Protein AF-A0A6S6RD15-F1 (afdb_monomer_lite)

pLDDT: mean 81.16, std 14.7, range [27.59, 94.62]

Secondary structure (DSSP, 8-state):
------HHHHHHHHHHH-SSHHHHHHHHHHHHHHHHHHHHHHHHHTT-S-HHHHHHHHHHHHHHHHHHHHHHHIIIII--PPPHHHHHHHHHHHHHHHHHHHHHS---SS----S-S------HHHHHHHHHHHHHHHHHHHHHHHHHHHSEETTEE----TT--GGGGSHHHHHHHHHHHHHHHHHHHT-PPPTT--THHHHHHHHHHS-S---TTS-HHHHHHHHHHHHHHHHHHHHHHHTTS---TTTTTHHHHHHHHHHHHHHHHT-

Sequence (271 aa):
MKLKYPIESFALLFVIASDTLRNSLVFGSLFLVLLLCGFVIRDFCEPINTPLIQKLILWISLPSLTYVLFNLVYFYILKEELTPQNILLLLITGGYMAMFYAAGLKDTFLETVPPEITETKDTLWDVLKENLVAYSIFIAAGAVREFLSKGGLLGYTFIDSFFITNTFESLIAGFLFAGIGLSLVHYIINKGCTSRHNSLWVVLPVVLLYQPFTIENINEVISFLLSTTVSVLFIISVQKRLIFSCTSQGIKKIPIELVSMGFIYMILKAF

Foldseek 3Di:
DQQQALLLLLLLCLLQQLLALVSLVVSLVVVLVLLVVLVVLLVVCVVPPDLVVSLVSQQPVQLVSQLVSVQVCCVPPVVDGDDPLNNVSSSLSSNSSSVSSSVVPDPPDDDDDDPPDDPPPHDPVNNSVLSVLLSVLSSVSSQVLCCLAQVDHPPDHDDDDPRHHVCSSDSLVSLQSSLVSQLVSCVVVVHFDDPPDALCSNVLSCCLSPQLDADPVDPRVVRSVCSSVVLSVQLVVVLVVQVPDPDDRSNPHNSVSSNVSSVVSVVSNVD

Organism: NCBI:txid433286

Radius of gyration: 19.42 Å; chains: 1; bounding box: 54×36×56 Å

Structure (mmCIF, N/CA/C/O backbone):
data_AF-A0A6S6RD15-F1
#
_entry.id   AF-A0A6S6RD15-F1
#
loop_
_atom_site.group_PDB
_atom_site.id
_atom_site.type_symbol
_atom_site.label_atom_id
_atom_site.label_alt_id
_atom_site.label_comp_id
_atom_site.label_asym_id
_atom_site.label_entity_id
_atom_site.label_seq_id
_atom_site.pdbx_PDB_ins_code
_atom_site.Cartn_x
_atom_site.Cartn_y
_atom_site.Cartn_z
_atom_site.occupancy
_atom_site.B_iso_or_equiv
_atom_site.auth_seq_id
_atom_site.auth_comp_id
_atom_site.auth_asym_id
_atom_site.auth_atom_id
_atom_site.pdbx_PDB_model_num
ATOM 1 N N . MET A 1 1 ? 16.819 -2.370 -17.079 1.00 39.34 1 MET A N 1
ATOM 2 C CA . MET A 1 1 ? 16.365 -3.154 -15.907 1.00 39.34 1 MET A CA 1
ATOM 3 C C . MET A 1 1 ? 14.884 -3.426 -16.088 1.00 39.34 1 MET A C 1
ATOM 5 O O . MET A 1 1 ? 14.190 -2.459 -16.361 1.00 39.34 1 MET A O 1
ATOM 9 N N . LYS A 1 2 ? 14.414 -4.677 -15.944 1.00 44.97 2 LYS A N 1
ATOM 10 C CA . LYS A 1 2 ? 12.971 -4.971 -15.963 1.00 44.97 2 LYS A CA 1
ATOM 11 C C . LYS A 1 2 ? 12.290 -4.190 -14.841 1.00 44.97 2 LYS A C 1
ATOM 13 O O . LYS A 1 2 ? 12.649 -4.386 -13.675 1.00 44.97 2 LYS A O 1
ATOM 18 N N . LEU A 1 3 ? 11.364 -3.302 -15.183 1.00 48.19 3 LEU A N 1
ATOM 19 C CA . LEU A 1 3 ? 10.552 -2.557 -14.222 1.00 48.19 3 LEU A CA 1
ATOM 20 C C . LEU A 1 3 ? 9.807 -3.547 -13.308 1.00 48.19 3 LEU A C 1
ATOM 22 O O . LEU A 1 3 ? 8.934 -4.287 -13.749 1.00 48.19 3 LEU A O 1
ATOM 26 N N . LYS A 1 4 ? 10.201 -3.591 -12.030 1.00 65.56 4 LYS A N 1
ATOM 27 C CA . LYS A 1 4 ? 9.477 -4.301 -10.960 1.00 65.56 4 LYS A CA 1
ATOM 28 C C . LYS A 1 4 ? 8.216 -3.504 -10.664 1.00 65.56 4 LYS A C 1
ATOM 30 O O . LYS A 1 4 ? 8.379 -2.316 -10.515 1.00 65.56 4 LYS A O 1
ATOM 35 N N . TYR A 1 5 ? 7.015 -4.066 -10.559 1.00 72.38 5 TYR A N 1
ATOM 36 C CA . TYR A 1 5 ? 5.809 -3.288 -10.189 1.00 72.38 5 TYR A CA 1
ATOM 37 C C . TYR A 1 5 ? 6.062 -2.248 -9.055 1.00 72.38 5 TYR A C 1
ATOM 39 O O . TYR A 1 5 ? 6.929 -2.491 -8.212 1.00 72.38 5 TYR A O 1
ATOM 47 N N . PRO A 1 6 ? 5.362 -1.094 -8.995 1.00 80.50 6 PRO A N 1
ATOM 48 C CA . PRO A 1 6 ? 5.644 -0.041 -8.013 1.00 80.50 6 PRO A CA 1
ATOM 49 C C . PRO A 1 6 ? 5.268 -0.477 -6.589 1.00 80.50 6 PRO A C 1
ATOM 51 O O . PRO A 1 6 ? 4.151 -0.249 -6.119 1.00 80.50 6 PRO A O 1
ATOM 54 N N . ILE A 1 7 ? 6.215 -1.122 -5.903 1.00 84.00 7 ILE A N 1
ATOM 55 C CA . ILE A 1 7 ? 6.017 -1.752 -4.591 1.00 84.00 7 ILE A CA 1
ATOM 56 C C . ILE A 1 7 ? 5.550 -0.726 -3.555 1.00 84.00 7 ILE A C 1
ATOM 58 O O . ILE A 1 7 ? 4.629 -1.020 -2.801 1.00 84.00 7 ILE A O 1
ATOM 62 N N . GLU A 1 8 ? 6.141 0.470 -3.515 1.00 85.94 8 GLU A N 1
ATOM 63 C CA . GLU A 1 8 ? 5.793 1.512 -2.542 1.00 85.94 8 GLU A CA 1
ATOM 64 C C . GLU A 1 8 ? 4.364 2.031 -2.727 1.00 85.94 8 GLU A C 1
ATOM 66 O O . GLU A 1 8 ? 3.628 2.173 -1.750 1.00 85.94 8 GLU A O 1
ATOM 71 N N . SER A 1 9 ? 3.947 2.265 -3.975 1.00 87.81 9 SER A N 1
ATOM 72 C CA . SER A 1 9 ? 2.578 2.688 -4.280 1.00 87.81 9 SER A CA 1
ATOM 73 C C . SER A 1 9 ? 1.568 1.605 -3.912 1.00 87.81 9 SER A C 1
ATOM 75 O O . SER A 1 9 ? 0.557 1.915 -3.288 1.00 87.81 9 SER A O 1
ATOM 77 N N . PHE A 1 10 ? 1.855 0.337 -4.235 1.00 87.31 10 PHE A N 1
ATOM 78 C CA . PHE A 1 10 ? 0.998 -0.778 -3.828 1.00 87.31 10 PHE A CA 1
ATOM 79 C C . PHE A 1 10 ? 0.948 -0.924 -2.315 1.00 87.31 10 PHE A C 1
ATOM 81 O O . PHE A 1 10 ? -0.132 -1.084 -1.769 1.00 87.31 10 PHE A O 1
ATOM 88 N N . ALA A 1 11 ? 2.080 -0.839 -1.624 1.00 89.44 11 ALA A N 1
ATOM 89 C CA . ALA A 1 11 ? 2.122 -0.930 -0.172 1.00 89.44 11 ALA A CA 1
ATOM 90 C C . ALA A 1 11 ? 1.218 0.114 0.489 1.00 89.44 11 ALA A C 1
ATOM 92 O O . ALA A 1 11 ? 0.430 -0.220 1.370 1.00 89.44 11 ALA A O 1
ATOM 93 N N . LEU A 1 12 ? 1.290 1.361 0.022 1.00 90.56 12 LEU A N 1
ATOM 94 C CA . LEU A 1 12 ? 0.475 2.448 0.548 1.00 90.56 12 LEU A CA 1
ATOM 95 C C . LEU A 1 12 ? -1.013 2.256 0.198 1.00 90.56 12 LEU A C 1
ATOM 97 O O . LEU A 1 12 ? -1.872 2.457 1.055 1.00 90.56 12 LEU A O 1
ATOM 101 N N . LEU A 1 13 ? -1.318 1.763 -1.008 1.00 90.94 13 LEU A N 1
ATOM 102 C CA . LEU A 1 13 ? -2.677 1.383 -1.411 1.00 90.94 13 LEU A CA 1
ATOM 103 C C . LEU A 1 13 ? -3.249 0.260 -0.529 1.00 90.94 13 LEU A C 1
ATOM 105 O O . LEU A 1 13 ? -4.387 0.353 -0.075 1.00 90.94 13 LEU A O 1
ATOM 109 N N . PHE A 1 14 ? -2.446 -0.770 -0.244 1.00 90.56 14 PHE A N 1
ATOM 110 C CA . PHE A 1 14 ? -2.803 -1.867 0.652 1.00 90.56 14 PHE A CA 1
ATOM 111 C C . PHE A 1 14 ? -3.157 -1.350 2.044 1.00 90.56 14 PHE A C 1
ATOM 113 O O . PHE A 1 14 ? -4.172 -1.759 2.596 1.00 90.56 14 PHE A O 1
ATOM 120 N N . VAL A 1 15 ? -2.360 -0.445 2.612 1.00 91.06 15 VAL A N 1
ATOM 121 C CA . VAL A 1 15 ? -2.607 0.068 3.966 1.00 91.06 15 VAL A CA 1
ATOM 122 C C . VAL A 1 15 ? -3.931 0.834 4.048 1.00 91.06 15 VAL A C 1
ATOM 124 O O . VAL A 1 15 ? -4.674 0.653 5.010 1.00 91.06 15 VAL A O 1
ATOM 127 N N . ILE A 1 16 ? -4.241 1.653 3.041 1.00 89.62 16 ILE A N 1
ATOM 128 C CA . ILE A 1 16 ? -5.344 2.625 3.112 1.00 89.62 16 ILE A CA 1
ATOM 129 C C . ILE A 1 16 ? -6.667 2.049 2.625 1.00 89.62 16 ILE A C 1
ATOM 131 O O . ILE A 1 16 ? -7.697 2.299 3.235 1.00 89.62 16 ILE A O 1
ATOM 135 N N . ALA A 1 17 ? -6.645 1.295 1.527 1.00 88.19 17 ALA A N 1
ATOM 136 C CA . ALA A 1 17 ? -7.852 0.950 0.779 1.00 88.19 17 ALA A CA 1
ATOM 137 C C . ALA A 1 17 ? -8.200 -0.548 0.815 1.00 88.19 17 ALA A C 1
ATOM 139 O O . ALA A 1 17 ? -9.072 -0.987 0.065 1.00 88.19 17 ALA A O 1
ATOM 140 N N . SER A 1 18 ? -7.535 -1.344 1.670 1.00 91.31 18 SER A N 1
ATOM 141 C CA . SER A 1 18 ? -7.918 -2.750 1.908 1.00 91.31 18 SER A CA 1
ATOM 142 C C . SER A 1 18 ? -8.907 -2.948 3.060 1.00 91.31 18 SER A C 1
ATOM 144 O O . SER A 1 18 ? -9.037 -4.051 3.574 1.00 91.31 18 SER A O 1
ATOM 146 N N . ASP A 1 19 ? -9.579 -1.894 3.512 1.00 88.94 19 ASP A N 1
ATOM 147 C CA . ASP A 1 19 ? -10.574 -1.950 4.587 1.00 88.94 19 ASP A CA 1
ATOM 148 C C . ASP A 1 19 ? -11.824 -2.752 4.192 1.00 88.94 19 ASP A C 1
ATOM 150 O O . ASP A 1 19 ? -12.284 -3.598 4.956 1.00 88.94 19 ASP A O 1
ATOM 154 N N . THR A 1 20 ? -12.336 -2.522 2.982 1.00 89.56 20 THR A N 1
ATOM 155 C CA . THR A 1 20 ? -13.507 -3.208 2.428 1.00 89.56 20 THR A CA 1
ATOM 156 C C . THR A 1 20 ? -13.219 -3.778 1.043 1.00 89.56 20 THR A C 1
ATOM 158 O O . THR A 1 20 ? -12.375 -3.270 0.295 1.00 89.56 20 THR A O 1
ATOM 161 N N . LEU A 1 21 ? -13.960 -4.819 0.654 1.00 91.12 21 LEU A N 1
ATOM 162 C CA . LEU A 1 21 ? -13.900 -5.407 -0.682 1.00 91.12 21 LEU A CA 1
ATOM 163 C C . LEU A 1 21 ? -14.295 -4.387 -1.751 1.00 91.12 21 LEU A C 1
ATOM 165 O O . LEU A 1 21 ? -13.648 -4.307 -2.796 1.00 91.12 21 LEU A O 1
ATOM 169 N N . ARG A 1 22 ? -15.330 -3.579 -1.480 1.00 90.19 22 ARG A N 1
ATOM 170 C CA . ARG A 1 22 ? -15.777 -2.508 -2.384 1.00 90.19 22 ARG A CA 1
ATOM 171 C C . ARG A 1 22 ? -14.640 -1.525 -2.662 1.00 90.19 22 ARG A C 1
ATOM 173 O O . ARG A 1 22 ? -14.342 -1.272 -3.831 1.00 90.19 22 ARG A O 1
ATOM 180 N N . ASN A 1 23 ? -13.977 -1.026 -1.617 1.00 88.50 23 ASN A N 1
ATOM 181 C CA . ASN A 1 23 ? -12.851 -0.106 -1.767 1.00 88.50 23 ASN A CA 1
ATOM 182 C C . ASN A 1 23 ? -11.685 -0.789 -2.482 1.00 88.50 23 ASN A C 1
ATOM 184 O O . ASN A 1 23 ? -11.174 -0.255 -3.460 1.00 88.50 23 ASN A O 1
ATOM 188 N N . SER A 1 24 ? -11.332 -2.017 -2.107 1.00 91.06 24 SER A N 1
ATOM 189 C CA . SER A 1 24 ? -10.226 -2.738 -2.751 1.00 91.06 24 SER A CA 1
ATOM 190 C C . SER A 1 24 ? -10.444 -2.940 -4.255 1.00 91.06 24 SER A C 1
ATOM 192 O O . SER A 1 24 ? -9.522 -2.789 -5.060 1.00 91.06 24 SER A O 1
ATOM 194 N N . LEU A 1 25 ? -11.679 -3.232 -4.668 1.00 91.81 25 LEU A N 1
ATOM 195 C CA . LEU A 1 25 ? -12.025 -3.409 -6.075 1.00 91.81 25 LEU A CA 1
ATOM 196 C C . LEU A 1 25 ? -11.896 -2.088 -6.845 1.00 91.81 25 LEU A C 1
ATOM 198 O O . LEU A 1 25 ? -11.225 -2.047 -7.884 1.00 91.81 25 LEU A O 1
ATOM 202 N N . VAL A 1 26 ? -12.484 -1.007 -6.323 1.00 90.56 26 VAL A N 1
ATOM 203 C CA . VAL A 1 26 ? -12.455 0.316 -6.965 1.00 90.56 26 VAL A CA 1
ATOM 204 C C . VAL A 1 26 ? -11.036 0.879 -7.002 1.00 90.56 26 VAL A C 1
ATOM 206 O O . VAL A 1 26 ? -10.544 1.235 -8.070 1.00 90.56 26 VAL A O 1
ATOM 209 N N . PHE A 1 27 ? -10.335 0.906 -5.869 1.00 90.19 27 PHE A N 1
ATOM 210 C CA . PHE A 1 27 ? -8.991 1.473 -5.796 1.00 90.19 27 PHE A CA 1
ATOM 211 C C . PHE A 1 27 ? -7.992 0.701 -6.635 1.00 90.19 27 PHE A C 1
ATOM 213 O O . PHE A 1 27 ? -7.192 1.310 -7.339 1.00 90.19 27 PHE A O 1
ATOM 220 N N . GLY A 1 28 ? -8.037 -0.629 -6.599 1.00 89.31 28 GLY A N 1
ATOM 221 C CA . GLY A 1 28 ? -7.081 -1.414 -7.361 1.00 89.31 28 GLY A CA 1
ATOM 222 C C . GLY A 1 28 ? -7.356 -1.384 -8.869 1.00 89.31 28 GLY A C 1
ATOM 223 O O . GLY A 1 28 ? -6.407 -1.327 -9.647 1.00 89.31 28 GLY A O 1
ATOM 224 N N . SER A 1 29 ? -8.623 -1.321 -9.302 1.00 91.00 29 SER A N 1
ATOM 225 C CA . SER A 1 29 ? -8.943 -1.150 -10.729 1.00 91.00 29 SER A CA 1
ATOM 226 C C . SER A 1 29 ? -8.505 0.223 -11.247 1.00 91.00 29 SER A C 1
ATOM 228 O O . SER A 1 29 ? -7.873 0.304 -12.301 1.00 91.00 29 SER A O 1
ATOM 230 N N . LEU A 1 30 ? -8.734 1.292 -10.478 1.00 91.62 30 LEU A N 1
ATOM 231 C CA . LEU A 1 30 ? -8.219 2.621 -10.810 1.00 91.62 30 LEU A CA 1
ATOM 232 C C . LEU A 1 30 ? -6.699 2.661 -10.824 1.00 91.62 30 LEU A C 1
ATOM 234 O O . LEU A 1 30 ? -6.115 3.274 -11.712 1.00 91.62 30 LEU A O 1
ATOM 238 N N . PHE A 1 31 ? -6.051 1.974 -9.887 1.00 91.06 31 PHE A N 1
ATOM 239 C CA . PHE A 1 31 ? -4.600 1.882 -9.852 1.00 91.06 31 PHE A CA 1
ATOM 240 C C . PHE A 1 31 ? -4.033 1.205 -11.113 1.00 91.06 31 PHE A C 1
ATOM 242 O O . PHE A 1 31 ? -3.033 1.664 -11.662 1.00 91.06 31 PHE A O 1
ATOM 249 N N . LEU A 1 32 ? -4.700 0.173 -11.645 1.00 90.75 32 LEU A N 1
ATOM 250 C CA . LEU A 1 32 ? -4.331 -0.435 -12.931 1.00 90.75 32 LEU A CA 1
ATOM 251 C C . LEU A 1 32 ? -4.519 0.523 -14.116 1.00 90.75 32 LEU A C 1
ATOM 253 O O . LEU A 1 32 ? -3.651 0.591 -14.987 1.00 90.75 32 LEU A O 1
ATOM 257 N N . VAL A 1 33 ? -5.610 1.294 -14.145 1.00 91.19 33 VAL A N 1
ATOM 258 C CA . VAL A 1 33 ? -5.815 2.331 -15.174 1.00 91.19 33 VAL A CA 1
ATOM 259 C C . VAL A 1 33 ? -4.727 3.402 -15.081 1.00 91.19 33 VAL A C 1
ATOM 261 O O . VAL A 1 33 ? -4.150 3.786 -16.095 1.00 91.19 33 VAL A O 1
ATOM 264 N N . LEU A 1 34 ? -4.374 3.823 -13.868 1.00 90.75 34 LEU A N 1
ATOM 265 C CA . LEU A 1 34 ? -3.279 4.755 -13.623 1.00 90.75 34 LEU A CA 1
ATOM 266 C C . LEU A 1 34 ? -1.940 4.216 -14.128 1.00 90.75 34 LEU A C 1
ATOM 268 O O . LEU A 1 34 ? -1.157 4.980 -14.686 1.00 90.75 34 LEU A O 1
ATOM 272 N N . LEU A 1 35 ? -1.676 2.913 -13.975 1.00 88.19 35 LEU A N 1
ATOM 273 C CA . LEU A 1 35 ? -0.452 2.268 -14.473 1.00 88.19 35 LEU A CA 1
ATOM 274 C C . LEU A 1 35 ? -0.379 2.334 -15.997 1.00 88.19 35 LEU A C 1
ATOM 276 O O . LEU A 1 35 ? 0.672 2.632 -16.566 1.00 88.19 35 LEU A O 1
ATOM 280 N N . LEU A 1 36 ? -1.508 2.119 -16.666 1.00 87.88 36 LEU A N 1
ATOM 281 C CA . LEU A 1 36 ? -1.600 2.286 -18.112 1.00 87.88 36 LEU A CA 1
ATOM 282 C C . LEU A 1 36 ? -1.355 3.743 -18.519 1.00 87.88 36 LEU A C 1
ATOM 284 O O . LEU A 1 36 ? -0.519 4.000 -19.383 1.00 87.88 36 LEU A O 1
ATOM 288 N N . CYS A 1 37 ? -2.013 4.700 -17.861 1.00 88.19 37 CYS A N 1
ATOM 289 C CA . CYS A 1 37 ? -1.805 6.125 -18.119 1.00 88.19 37 CYS A CA 1
ATOM 290 C C . CYS A 1 37 ? -0.344 6.540 -17.892 1.00 88.19 37 CYS A C 1
ATOM 292 O O . CYS A 1 37 ? 0.222 7.248 -18.719 1.00 88.19 37 CYS A O 1
ATOM 294 N N . GLY A 1 38 ? 0.291 6.071 -16.816 1.00 85.69 38 GLY A N 1
ATOM 295 C CA . GLY A 1 38 ? 1.691 6.365 -16.513 1.00 85.69 38 GLY A CA 1
ATOM 296 C C . GLY A 1 38 ? 2.661 5.826 -17.552 1.00 85.69 38 GLY A C 1
ATOM 297 O O . GLY A 1 38 ? 3.612 6.517 -17.915 1.00 85.69 38 GLY A O 1
ATOM 298 N N . PHE A 1 39 ? 2.388 4.636 -18.088 1.00 83.62 39 PHE A N 1
ATOM 299 C CA . PHE A 1 39 ? 3.156 4.086 -19.200 1.00 83.62 39 PHE A CA 1
ATOM 300 C C . PHE A 1 39 ? 3.005 4.944 -20.466 1.00 83.62 39 PHE A C 1
ATOM 302 O O . PHE A 1 39 ? 4.007 5.322 -21.065 1.00 83.62 39 PHE A O 1
ATOM 309 N N . VAL A 1 40 ? 1.776 5.340 -20.819 1.00 85.81 40 VAL A N 1
ATOM 310 C CA . VAL A 1 40 ? 1.511 6.202 -21.986 1.00 85.81 40 VAL A CA 1
ATOM 311 C C . VAL A 1 40 ? 2.188 7.569 -21.850 1.00 85.81 40 VAL A C 1
ATOM 313 O O . VAL A 1 40 ? 2.808 8.045 -22.798 1.00 85.81 40 VAL A O 1
ATOM 316 N N . ILE A 1 41 ? 2.115 8.195 -20.671 1.00 86.12 41 ILE A N 1
ATOM 317 C CA . ILE A 1 41 ? 2.770 9.485 -20.408 1.00 86.12 41 ILE A CA 1
ATOM 318 C C . ILE A 1 41 ? 4.288 9.344 -20.529 1.00 86.12 41 ILE A C 1
ATOM 320 O O . ILE A 1 41 ? 4.940 10.207 -21.117 1.00 86.12 41 ILE A O 1
ATOM 324 N N . ARG A 1 42 ? 4.862 8.260 -19.996 1.00 83.00 42 ARG A N 1
ATOM 325 C CA . ARG A 1 42 ? 6.297 7.994 -20.104 1.00 83.00 42 ARG A CA 1
ATOM 326 C C . ARG A 1 42 ? 6.732 7.847 -21.560 1.00 83.00 42 ARG A C 1
ATOM 328 O O . ARG A 1 42 ? 7.701 8.496 -21.942 1.00 83.00 42 ARG A O 1
ATOM 335 N N . ASP A 1 43 ? 6.024 7.047 -22.350 1.00 82.38 43 ASP A N 1
ATOM 336 C CA . ASP A 1 43 ? 6.335 6.837 -23.769 1.00 82.38 43 ASP A CA 1
ATOM 337 C C . ASP A 1 43 ? 6.202 8.141 -24.570 1.00 82.38 43 ASP A C 1
ATOM 339 O O . ASP A 1 43 ? 7.025 8.436 -25.433 1.00 82.38 43 ASP A O 1
ATOM 343 N N . PHE A 1 44 ? 5.222 8.982 -24.227 1.00 83.62 44 PHE A N 1
ATOM 344 C CA . PHE A 1 44 ? 5.080 10.316 -24.812 1.00 83.62 44 PHE A CA 1
ATOM 345 C C . PHE A 1 44 ? 6.232 11.265 -24.434 1.00 83.62 44 PHE A C 1
ATOM 347 O O . PHE A 1 44 ? 6.574 12.166 -25.199 1.00 83.62 44 PHE A O 1
ATOM 354 N N . CYS A 1 45 ? 6.852 11.065 -23.267 1.00 80.88 45 CYS A N 1
ATOM 355 C CA . CYS A 1 45 ? 7.994 11.853 -22.800 1.00 80.88 45 CYS A CA 1
ATOM 356 C C . CYS A 1 45 ? 9.348 11.321 -23.294 1.00 80.88 45 CYS A C 1
ATOM 358 O O . CYS A 1 45 ? 10.314 12.083 -23.297 1.00 80.88 45 CYS A O 1
ATOM 360 N N . GLU A 1 46 ? 9.437 10.059 -23.731 1.00 74.88 46 GLU A N 1
ATOM 361 C CA . GLU A 1 46 ? 10.651 9.433 -24.284 1.00 74.88 46 GLU A CA 1
ATOM 362 C C . GLU A 1 46 ? 11.370 10.285 -25.359 1.00 74.88 46 GLU A C 1
ATOM 364 O O . GLU A 1 46 ? 12.593 10.403 -25.266 1.00 74.88 46 GLU A O 1
ATOM 369 N N . PRO A 1 47 ? 10.689 10.962 -26.313 1.00 78.81 47 PRO A N 1
ATOM 370 C CA . PRO A 1 47 ? 11.363 11.812 -27.304 1.00 78.81 47 PRO A CA 1
ATOM 371 C C . PRO A 1 47 ? 12.002 13.096 -26.740 1.00 78.81 47 PRO A C 1
ATOM 373 O O . PRO A 1 47 ? 12.736 13.779 -27.457 1.00 78.81 47 PRO A O 1
ATOM 376 N N . ILE A 1 48 ? 11.740 13.470 -25.484 1.00 79.50 48 ILE A N 1
ATOM 377 C CA . ILE A 1 48 ? 12.295 14.684 -24.871 1.00 79.50 48 ILE A CA 1
ATOM 378 C C . ILE A 1 48 ? 13.742 14.420 -24.435 1.00 79.50 48 ILE A C 1
ATOM 380 O O . ILE A 1 48 ? 13.992 13.673 -23.501 1.00 79.50 48 ILE A O 1
ATOM 384 N N . ASN A 1 49 ? 14.713 15.087 -25.056 1.00 70.75 49 ASN A N 1
ATOM 385 C CA . ASN A 1 49 ? 16.140 14.785 -24.862 1.00 70.75 49 ASN A CA 1
ATOM 386 C C . ASN A 1 49 ? 16.699 15.128 -23.454 1.00 70.75 49 ASN A C 1
ATOM 388 O O . ASN A 1 49 ? 17.855 14.839 -23.151 1.00 70.75 49 ASN A O 1
ATOM 392 N N . THR A 1 50 ? 15.915 15.778 -22.586 1.00 81.44 50 THR A N 1
ATOM 393 C CA . THR A 1 50 ? 16.335 16.253 -21.258 1.00 81.44 50 THR A CA 1
ATOM 394 C C . THR A 1 50 ? 15.730 15.409 -20.121 1.00 81.44 50 THR A C 1
ATOM 396 O O . THR A 1 50 ? 14.534 15.515 -19.830 1.00 81.44 50 THR A O 1
ATOM 399 N N . PRO A 1 51 ? 16.546 14.634 -19.377 1.00 77.75 51 PRO A N 1
ATOM 400 C CA . PRO A 1 51 ? 16.039 13.698 -18.368 1.00 77.75 51 PRO A CA 1
ATOM 401 C C . PRO A 1 51 ? 15.388 14.402 -17.170 1.00 77.75 51 PRO A C 1
ATOM 403 O O . PRO A 1 51 ? 14.460 13.874 -16.565 1.00 77.75 51 PRO A O 1
ATOM 406 N N . LEU A 1 52 ? 15.832 15.615 -16.826 1.00 80.19 52 LEU A N 1
ATOM 407 C CA . LEU A 1 52 ? 15.227 16.406 -15.748 1.00 80.19 52 LEU A CA 1
ATOM 408 C C . LEU A 1 52 ? 13.796 16.834 -16.086 1.00 80.19 52 LEU A C 1
ATOM 410 O O . LEU A 1 52 ? 12.921 16.757 -15.228 1.00 80.19 52 LEU A O 1
ATOM 414 N N . ILE A 1 53 ? 13.549 17.244 -17.333 1.00 83.69 53 ILE A N 1
ATOM 415 C CA . ILE A 1 53 ? 12.222 17.678 -17.783 1.00 83.69 53 ILE A CA 1
ATOM 416 C C . ILE A 1 53 ? 11.283 16.475 -17.851 1.00 83.69 53 ILE A C 1
ATOM 418 O O . ILE A 1 53 ? 10.173 16.551 -17.334 1.00 83.69 53 ILE A O 1
ATOM 422 N N . GLN A 1 54 ? 11.748 15.341 -18.386 1.00 82.56 54 GLN A N 1
ATOM 423 C CA . GLN A 1 54 ? 10.983 14.089 -18.369 1.00 82.56 54 GLN A CA 1
ATOM 424 C C . GLN A 1 54 ? 10.574 13.692 -16.947 1.00 82.56 54 GLN A C 1
ATOM 426 O O . GLN A 1 54 ? 9.406 13.395 -16.695 1.00 82.56 54 GLN A O 1
ATOM 431 N N . LYS A 1 55 ? 11.525 13.731 -16.000 1.00 84.44 55 LYS A N 1
ATOM 432 C CA . LYS A 1 55 ? 11.245 13.451 -14.589 1.00 84.44 55 LYS A CA 1
ATOM 433 C C . LYS A 1 55 ? 10.191 14.434 -14.068 1.00 84.44 55 LYS A C 1
ATOM 435 O O . LYS A 1 55 ? 9.168 13.980 -13.571 1.00 84.44 55 LYS A O 1
ATOM 440 N N . LEU A 1 56 ? 10.379 15.747 -14.217 1.00 86.88 56 LEU A N 1
ATOM 441 C CA . LEU A 1 56 ? 9.425 16.758 -13.733 1.00 86.88 56 LEU A CA 1
ATOM 442 C C . LEU A 1 56 ? 8.008 16.569 -14.288 1.00 86.88 56 LEU A C 1
ATOM 444 O O . LEU A 1 56 ? 7.045 16.658 -13.528 1.00 86.88 56 LEU A O 1
ATOM 448 N N . ILE A 1 57 ? 7.874 16.258 -15.581 1.00 87.50 57 ILE A N 1
ATOM 449 C CA . ILE A 1 57 ? 6.570 15.983 -16.195 1.00 87.50 57 ILE A CA 1
ATOM 450 C C . ILE A 1 57 ? 5.909 14.788 -15.507 1.00 87.50 57 ILE A C 1
ATOM 452 O O . ILE A 1 57 ? 4.742 14.880 -15.130 1.00 87.50 57 ILE A O 1
ATOM 456 N N . LEU A 1 58 ? 6.640 13.694 -15.277 1.00 87.12 58 LEU A N 1
ATOM 457 C CA . LEU A 1 58 ? 6.114 12.526 -14.564 1.00 87.12 58 LEU A CA 1
ATOM 458 C C . LEU A 1 58 ? 5.733 12.860 -13.114 1.00 87.12 58 LEU A C 1
ATOM 460 O O . LEU A 1 58 ? 4.650 12.484 -12.675 1.00 87.12 58 LEU A O 1
ATOM 464 N N . TRP A 1 59 ? 6.578 13.604 -12.393 1.00 88.19 59 TRP A N 1
ATOM 465 C CA . TRP A 1 59 ? 6.339 14.003 -10.999 1.00 88.19 59 TRP A CA 1
ATOM 466 C C . TRP A 1 59 ? 5.103 14.889 -10.819 1.00 88.19 59 TRP A C 1
ATOM 468 O O . TRP A 1 59 ? 4.501 14.852 -9.754 1.00 88.19 59 TRP A O 1
ATOM 478 N N . ILE A 1 60 ? 4.713 15.673 -11.826 1.00 90.81 60 ILE A N 1
ATOM 479 C CA . ILE A 1 60 ? 3.526 16.540 -11.754 1.00 90.81 60 ILE A CA 1
ATOM 480 C C . ILE A 1 60 ? 2.289 15.822 -12.301 1.00 90.81 60 ILE A C 1
ATOM 482 O O . ILE A 1 60 ? 1.227 15.837 -11.678 1.00 90.81 60 ILE A O 1
ATOM 486 N N . SER A 1 61 ? 2.420 15.184 -13.466 1.00 91.06 61 SER A N 1
ATOM 487 C CA . SER A 1 61 ? 1.285 14.598 -14.184 1.00 91.06 61 SER A CA 1
ATOM 488 C C . SER A 1 61 ? 0.664 13.424 -13.437 1.00 91.06 61 SER A C 1
ATOM 490 O O . SER A 1 61 ? -0.554 13.380 -13.307 1.00 91.06 61 SER A O 1
ATOM 492 N N . LEU A 1 62 ? 1.467 12.498 -12.909 1.00 90.38 62 LEU A N 1
ATOM 493 C CA . LEU A 1 62 ? 0.946 11.284 -12.285 1.00 90.38 62 LEU A CA 1
ATOM 494 C C . LEU A 1 62 ? 0.184 11.557 -10.983 1.00 90.38 62 LEU A C 1
ATOM 496 O O . LEU A 1 62 ? -0.956 11.107 -10.902 1.00 90.38 62 LEU A O 1
ATOM 500 N N . PRO A 1 63 ? 0.707 12.32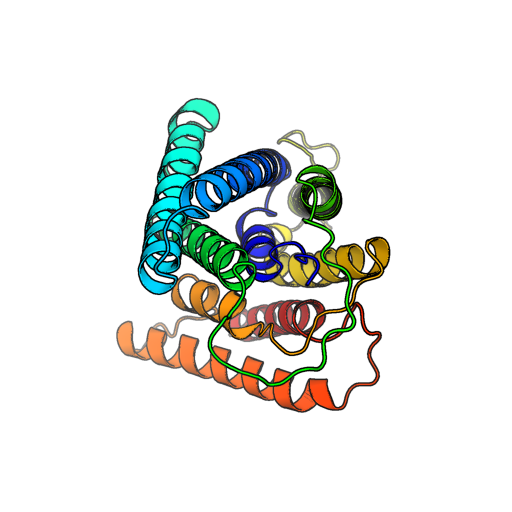7 -10.007 1.00 92.12 63 PRO A N 1
ATOM 501 C CA . PRO A 1 63 ? -0.077 12.717 -8.832 1.00 92.12 63 PRO A CA 1
ATOM 502 C C . PRO A 1 63 ? -1.329 13.523 -9.187 1.00 92.12 63 PRO A C 1
ATOM 504 O O . PRO A 1 63 ? -2.387 13.329 -8.597 1.00 92.12 63 PRO A O 1
ATOM 507 N N . SER A 1 64 ? -1.244 14.418 -10.176 1.00 92.75 64 SER A N 1
ATOM 508 C CA . SER A 1 64 ? -2.420 15.169 -10.626 1.00 92.75 64 SER A CA 1
ATOM 509 C C . SER A 1 64 ? -3.495 14.233 -11.186 1.00 92.75 64 SER A C 1
ATOM 511 O O . SER A 1 64 ? -4.671 14.354 -10.845 1.00 92.75 64 SER A O 1
ATOM 513 N N . LEU A 1 65 ? -3.087 13.250 -11.988 1.00 93.00 65 LEU A N 1
ATOM 514 C CA . LEU A 1 65 ? -3.984 12.280 -12.599 1.00 93.00 65 LEU A CA 1
ATOM 515 C C . LEU A 1 65 ? -4.570 11.320 -11.552 1.00 93.00 65 LEU A C 1
ATOM 517 O O . LEU A 1 65 ? -5.762 11.021 -11.627 1.00 93.00 65 LEU A O 1
ATOM 521 N N . THR A 1 66 ? -3.794 10.907 -10.536 1.00 91.69 66 THR A N 1
ATOM 522 C CA . THR A 1 66 ? -4.343 10.138 -9.406 1.00 91.69 66 THR A CA 1
ATOM 523 C C . THR A 1 66 ? -5.418 10.936 -8.683 1.00 91.69 66 THR A C 1
ATOM 525 O O . THR A 1 66 ? -6.524 10.429 -8.513 1.00 91.69 66 THR A O 1
ATOM 528 N N . TYR A 1 67 ? -5.151 12.195 -8.333 1.00 91.50 67 TYR A N 1
ATOM 529 C CA . TYR A 1 67 ? -6.136 13.047 -7.671 1.00 91.50 67 TYR A CA 1
ATOM 530 C C . TYR A 1 67 ? -7.429 13.183 -8.481 1.00 91.50 67 TYR A C 1
ATOM 532 O O . TYR A 1 67 ? -8.513 12.947 -7.950 1.00 91.50 67 TYR A O 1
ATOM 540 N N . VAL A 1 68 ? -7.325 13.510 -9.772 1.00 91.94 68 VAL A N 1
ATOM 541 C CA . VAL A 1 68 ? -8.497 13.715 -10.634 1.00 91.94 68 VAL A CA 1
ATOM 542 C C . VAL A 1 68 ? -9.312 12.431 -10.784 1.00 91.94 68 VAL A C 1
ATOM 544 O O . VAL A 1 68 ? -10.527 12.465 -10.591 1.00 91.94 68 VAL A O 1
ATOM 547 N N . LEU A 1 69 ? -8.674 11.295 -11.090 1.00 90.56 69 LEU A N 1
ATOM 548 C CA . LEU A 1 69 ? -9.394 10.035 -11.285 1.00 90.56 69 LEU A CA 1
ATOM 549 C C . LEU A 1 69 ? -10.063 9.545 -10.001 1.00 90.56 69 LEU A C 1
ATOM 551 O O . LEU A 1 69 ? -11.238 9.176 -10.033 1.00 90.56 69 LEU A O 1
ATOM 555 N N . PHE A 1 70 ? -9.346 9.559 -8.876 1.00 87.94 70 PHE A N 1
ATOM 556 C CA . PHE A 1 70 ? -9.911 9.110 -7.608 1.00 87.94 70 PHE A CA 1
ATOM 557 C C . PHE A 1 70 ? -11.041 10.018 -7.136 1.00 87.94 70 PHE A C 1
ATOM 559 O O . PHE A 1 70 ? -12.075 9.505 -6.717 1.00 87.94 70 PHE A O 1
ATOM 566 N N . ASN A 1 71 ? -10.894 11.340 -7.260 1.00 88.62 71 ASN A N 1
ATOM 567 C CA . ASN A 1 71 ? -11.936 12.280 -6.859 1.00 88.62 71 ASN A CA 1
ATOM 568 C C . ASN A 1 71 ? -13.197 12.145 -7.727 1.00 88.62 71 ASN A C 1
ATOM 570 O O . ASN A 1 71 ? -14.307 12.112 -7.201 1.00 88.62 71 ASN A O 1
ATOM 574 N N . LEU A 1 72 ? -13.038 11.985 -9.048 1.00 87.81 72 LEU A N 1
ATOM 575 C CA . LE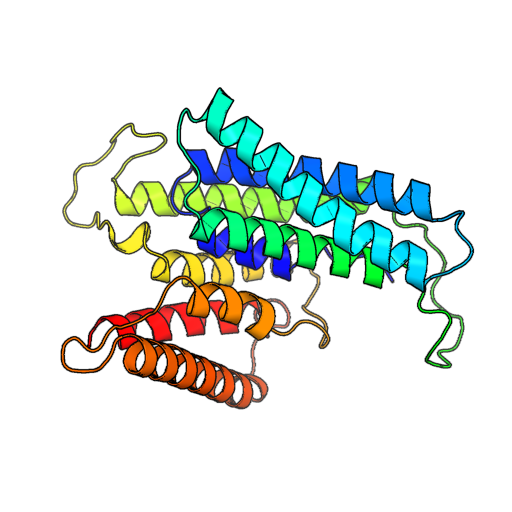U A 1 72 ? -14.168 11.733 -9.946 1.00 87.81 72 LEU A CA 1
ATOM 576 C C . LEU A 1 72 ? -14.902 10.447 -9.572 1.00 87.81 72 LEU A C 1
ATOM 578 O O . LEU A 1 72 ? -16.124 10.445 -9.459 1.00 87.81 72 LEU A O 1
ATOM 582 N N . VAL A 1 73 ? -14.180 9.352 -9.351 1.00 86.62 73 VAL A N 1
ATOM 583 C CA . VAL A 1 73 ? -14.820 8.074 -9.028 1.00 86.62 73 VAL A CA 1
ATOM 584 C C . VAL A 1 73 ? -15.477 8.093 -7.650 1.00 86.62 73 VAL A C 1
ATOM 586 O O . VAL A 1 73 ? -16.586 7.581 -7.510 1.00 86.62 73 VAL A O 1
ATOM 589 N N . TYR A 1 74 ? -14.861 8.722 -6.651 1.00 82.62 74 TYR A N 1
ATOM 590 C CA . TYR A 1 74 ? -15.472 8.860 -5.329 1.00 82.62 74 TYR A CA 1
ATOM 591 C C . TYR A 1 74 ? -16.772 9.653 -5.375 1.00 82.62 74 TYR A C 1
ATOM 593 O O . TYR A 1 74 ? -17.806 9.185 -4.895 1.00 82.62 74 TYR A O 1
ATOM 601 N N . PHE A 1 75 ? -16.736 10.805 -6.040 1.00 82.69 75 PHE A N 1
ATOM 602 C CA . PHE A 1 75 ? -17.890 11.682 -6.137 1.00 82.69 75 PHE A CA 1
ATOM 603 C C . PHE A 1 75 ? -19.026 11.054 -6.958 1.00 82.69 75 PHE A C 1
ATOM 605 O O . PHE A 1 75 ? -20.180 11.061 -6.531 1.00 82.69 75 PHE A O 1
ATOM 612 N N . TYR A 1 76 ? -18.715 10.466 -8.119 1.00 82.44 76 TYR A N 1
ATOM 613 C CA . TYR A 1 76 ? -19.737 9.953 -9.038 1.00 82.44 76 TYR A CA 1
ATOM 614 C C . TYR A 1 76 ? -20.199 8.523 -8.734 1.00 82.44 76 TYR A C 1
ATOM 616 O O . TYR A 1 76 ? -21.387 8.232 -8.879 1.00 82.44 76 TYR A O 1
ATOM 624 N N . ILE A 1 77 ? -19.293 7.619 -8.347 1.00 79.62 77 ILE A N 1
ATOM 625 C CA . ILE A 1 77 ? -19.606 6.190 -8.161 1.00 79.62 77 ILE A CA 1
ATOM 626 C C . ILE A 1 77 ? -19.892 5.881 -6.694 1.00 79.62 77 ILE A C 1
ATOM 628 O O . ILE A 1 77 ? -20.886 5.217 -6.393 1.00 79.62 77 ILE A O 1
ATOM 632 N N . LEU A 1 78 ? -19.031 6.336 -5.778 1.00 78.06 78 LEU A N 1
ATOM 633 C CA . LEU A 1 78 ? -19.216 6.050 -4.354 1.00 78.06 78 LEU A CA 1
ATOM 634 C C . LEU A 1 78 ? -20.211 6.989 -3.670 1.00 78.06 78 LEU A C 1
ATOM 636 O O . LEU A 1 78 ? -20.824 6.559 -2.696 1.00 78.06 78 LEU A O 1
ATOM 640 N N . LYS A 1 79 ? -20.439 8.186 -4.231 1.00 80.00 79 LYS A N 1
ATOM 641 C CA . LYS A 1 79 ? -21.232 9.274 -3.628 1.00 80.00 79 LYS A CA 1
ATOM 642 C C . LYS A 1 79 ? -20.711 9.675 -2.246 1.00 80.00 79 LYS A C 1
ATOM 644 O O . LYS A 1 79 ? -21.479 10.072 -1.374 1.00 80.00 79 LYS A O 1
ATOM 649 N N . GLU A 1 80 ? -19.404 9.552 -2.062 1.00 78.31 80 GLU A N 1
ATOM 650 C CA . GLU A 1 80 ? -18.700 9.872 -0.827 1.00 78.31 80 GLU A CA 1
ATOM 651 C C . GLU A 1 80 ? -17.645 10.939 -1.117 1.00 78.31 80 GLU A C 1
ATOM 653 O O . GLU A 1 80 ? -17.054 10.972 -2.200 1.00 78.31 80 GLU A O 1
ATOM 658 N N . GLU A 1 81 ? -17.397 11.809 -0.142 1.00 77.56 81 GLU A N 1
ATOM 659 C CA . GLU A 1 81 ? -16.324 12.794 -0.225 1.00 77.56 81 GLU A CA 1
ATOM 660 C C . GLU A 1 81 ? -15.025 12.205 0.327 1.00 77.56 81 GLU A C 1
ATOM 662 O O . GLU A 1 81 ? -14.995 11.575 1.387 1.00 77.56 81 GLU A O 1
ATOM 667 N N . LEU A 1 82 ? -13.924 12.419 -0.396 1.00 79.69 82 LEU A N 1
ATOM 668 C CA . LEU A 1 82 ? -12.604 12.033 0.084 1.00 79.69 82 LEU A CA 1
ATOM 669 C C . LEU A 1 82 ? -12.186 12.955 1.231 1.00 79.69 82 LEU A C 1
ATOM 671 O O . LEU A 1 82 ? -12.150 14.177 1.086 1.00 79.69 82 LEU A O 1
ATOM 675 N N . THR A 1 83 ? -11.789 12.364 2.356 1.00 85.56 83 THR A N 1
ATOM 676 C CA . THR A 1 83 ? -11.182 13.123 3.450 1.00 85.56 83 THR A CA 1
ATOM 677 C C . THR A 1 83 ? -9.863 13.760 2.989 1.00 85.56 83 THR A C 1
ATOM 679 O O . THR A 1 83 ? -9.145 13.182 2.163 1.00 85.56 83 THR A O 1
ATOM 682 N N . PRO A 1 84 ? -9.478 14.927 3.537 1.00 86.12 84 PRO A N 1
ATOM 683 C CA . PRO A 1 84 ? -8.234 15.599 3.151 1.00 86.12 84 PRO A CA 1
ATOM 684 C C . PRO A 1 84 ? -6.991 14.723 3.384 1.00 86.12 84 PRO A C 1
ATOM 686 O O . PRO A 1 84 ? -6.040 14.772 2.607 1.00 86.12 84 PRO A O 1
ATOM 689 N N . GLN A 1 85 ? -7.020 13.864 4.408 1.00 88.25 85 GLN A N 1
ATOM 690 C CA . GLN A 1 85 ? -5.969 12.881 4.688 1.00 88.25 85 GLN A CA 1
ATOM 691 C C . GLN A 1 85 ? -5.837 11.846 3.558 1.00 88.25 85 GLN A C 1
ATOM 693 O O . GLN A 1 85 ? -4.733 11.605 3.069 1.00 88.25 85 GLN A O 1
ATOM 698 N N . ASN A 1 86 ? -6.958 11.287 3.087 1.00 85.56 86 ASN A N 1
ATOM 699 C CA . ASN A 1 86 ? -6.967 10.323 1.985 1.00 85.56 86 ASN A CA 1
ATOM 700 C C . ASN A 1 86 ? -6.511 10.959 0.669 1.00 85.56 86 ASN A C 1
ATOM 702 O O . ASN A 1 86 ? -5.761 10.336 -0.080 1.00 85.56 86 ASN A O 1
ATOM 706 N N . ILE A 1 87 ? -6.899 12.212 0.408 1.00 89.12 87 ILE A N 1
ATOM 707 C CA . ILE A 1 87 ? -6.435 12.970 -0.764 1.00 89.12 87 ILE A CA 1
ATOM 708 C C . ILE A 1 87 ? -4.907 13.082 -0.764 1.00 89.12 87 ILE A C 1
ATOM 710 O O . ILE A 1 87 ? -4.267 12.786 -1.775 1.00 89.12 87 ILE A O 1
ATOM 714 N N . LEU A 1 88 ? -4.314 13.478 0.367 1.00 90.75 88 LEU A N 1
ATOM 715 C CA . LEU A 1 88 ? -2.862 13.608 0.490 1.00 90.75 88 LEU A CA 1
ATOM 716 C C . LEU A 1 88 ? -2.155 12.269 0.283 1.00 90.75 88 LEU A C 1
ATOM 718 O O . LEU A 1 88 ? -1.171 12.200 -0.451 1.00 90.75 88 LEU A O 1
ATOM 722 N N . LEU A 1 89 ? -2.671 11.190 0.866 1.00 89.62 89 LEU A N 1
ATOM 723 C CA . LEU A 1 89 ? -2.087 9.866 0.674 1.00 89.62 89 LEU A CA 1
ATOM 724 C C . LEU A 1 89 ? -2.195 9.382 -0.773 1.00 89.62 89 LEU A C 1
ATOM 726 O O . LEU A 1 89 ? -1.238 8.812 -1.293 1.00 89.62 89 LEU A O 1
ATOM 730 N N . LEU A 1 90 ? -3.307 9.656 -1.457 1.00 90.50 90 LEU A N 1
ATOM 731 C CA . LEU A 1 90 ? -3.480 9.321 -2.872 1.00 90.50 90 LEU A CA 1
ATOM 732 C C . LEU A 1 90 ? -2.544 10.128 -3.778 1.00 90.50 90 LEU A C 1
ATOM 734 O O . LEU A 1 90 ? -1.977 9.577 -4.725 1.00 90.50 90 LEU A O 1
ATOM 738 N N . LEU A 1 91 ? -2.299 11.399 -3.466 1.00 91.44 91 LEU A N 1
ATOM 739 C CA . LEU A 1 91 ? -1.269 12.187 -4.144 1.00 91.44 91 LEU A CA 1
ATOM 740 C C . LEU A 1 91 ? 0.118 11.559 -3.959 1.00 91.44 91 LEU A C 1
ATOM 742 O O . LEU A 1 91 ? 0.872 11.418 -4.922 1.00 91.44 91 LEU A O 1
ATOM 746 N N . ILE A 1 92 ? 0.429 11.102 -2.745 1.00 91.56 92 ILE A N 1
ATOM 747 C CA . ILE A 1 92 ? 1.695 10.432 -2.434 1.00 91.56 92 ILE A CA 1
ATOM 748 C C . ILE A 1 92 ? 1.805 9.078 -3.159 1.00 91.56 92 ILE A C 1
ATOM 750 O O . ILE A 1 92 ? 2.869 8.785 -3.707 1.00 91.56 92 ILE A O 1
ATOM 754 N N . THR A 1 93 ? 0.721 8.289 -3.275 1.00 89.38 93 THR A N 1
ATOM 755 C CA . THR A 1 93 ? 0.730 7.057 -4.100 1.00 89.38 93 THR A CA 1
ATOM 756 C C . THR A 1 93 ? 1.109 7.346 -5.551 1.00 89.38 93 THR A C 1
ATOM 758 O O . THR A 1 93 ? 1.938 6.628 -6.121 1.00 89.38 93 THR A O 1
ATOM 761 N N . GLY A 1 94 ? 0.542 8.415 -6.127 1.00 87.19 94 GLY A N 1
ATOM 762 C CA . GLY A 1 94 ? 0.847 8.887 -7.476 1.00 87.19 94 GLY A CA 1
ATOM 763 C C . GLY A 1 94 ? 2.278 9.400 -7.606 1.00 87.19 94 GLY A C 1
ATOM 764 O O . GLY A 1 94 ? 2.921 9.188 -8.630 1.00 87.19 94 GLY A O 1
ATOM 765 N N . GLY A 1 95 ? 2.821 9.999 -6.544 1.00 88.44 95 GLY A N 1
ATOM 766 C CA . GLY A 1 95 ? 4.218 10.427 -6.474 1.00 88.44 95 GLY A CA 1
ATOM 767 C C . GLY A 1 95 ? 5.189 9.248 -6.500 1.00 88.44 95 GLY A C 1
ATOM 768 O O . GLY A 1 95 ? 6.143 9.250 -7.276 1.00 88.44 95 GLY A O 1
ATOM 769 N N . TYR A 1 96 ? 4.924 8.191 -5.726 1.00 87.31 96 TYR A N 1
ATOM 770 C CA . TYR A 1 96 ? 5.735 6.966 -5.771 1.00 87.31 96 TYR A CA 1
ATOM 771 C C . TYR A 1 96 ? 5.654 6.261 -7.119 1.00 87.31 96 TYR A C 1
ATOM 773 O O . TYR A 1 96 ? 6.649 5.736 -7.617 1.00 87.31 96 TYR A O 1
ATOM 781 N N . MET A 1 97 ? 4.496 6.333 -7.760 1.00 85.56 97 MET A N 1
ATOM 782 C CA . MET A 1 97 ? 4.303 5.817 -9.100 1.00 85.56 97 MET A CA 1
ATOM 783 C C . MET A 1 97 ? 5.105 6.620 -10.132 1.00 85.56 97 MET A C 1
ATOM 785 O O . MET A 1 97 ? 5.761 6.039 -10.995 1.00 85.56 97 MET A O 1
ATOM 789 N N . ALA A 1 98 ? 5.139 7.948 -10.006 1.00 84.88 98 ALA A N 1
ATOM 790 C CA . ALA A 1 98 ? 5.997 8.806 -10.818 1.00 84.88 98 ALA A CA 1
ATOM 791 C C . ALA A 1 98 ? 7.477 8.489 -10.623 1.00 84.88 98 ALA A C 1
ATOM 793 O O . ALA A 1 98 ? 8.205 8.336 -11.602 1.00 84.88 98 ALA A O 1
ATOM 794 N N . MET A 1 99 ? 7.911 8.327 -9.372 1.00 83.12 99 MET A N 1
ATOM 795 C CA . MET A 1 99 ? 9.279 7.942 -9.036 1.00 83.12 99 MET A CA 1
ATOM 796 C C . MET A 1 99 ? 9.651 6.590 -9.653 1.00 83.12 99 MET A C 1
ATOM 798 O O . MET A 1 99 ? 10.762 6.424 -10.155 1.00 83.12 99 MET A O 1
ATOM 802 N N . PHE A 1 100 ? 8.712 5.647 -9.665 1.00 79.75 100 PHE A N 1
ATOM 803 C CA . PHE A 1 100 ? 8.883 4.347 -10.291 1.00 79.75 100 PHE A CA 1
ATOM 804 C C . PHE A 1 100 ? 9.128 4.449 -11.807 1.00 79.75 100 PHE A C 1
ATOM 806 O O . PHE A 1 100 ? 10.132 3.931 -12.303 1.00 79.75 100 PHE A O 1
ATOM 813 N N . TYR A 1 101 ? 8.278 5.171 -12.543 1.00 77.31 101 TYR A N 1
ATOM 814 C CA . TYR A 1 101 ? 8.484 5.384 -13.982 1.00 77.31 101 TYR A CA 1
ATOM 815 C C . TYR A 1 101 ? 9.739 6.214 -14.278 1.00 77.31 101 TYR A C 1
ATOM 817 O O . TYR A 1 101 ? 10.466 5.915 -15.227 1.00 77.31 101 TYR A O 1
ATOM 825 N N . ALA A 1 102 ? 10.035 7.206 -13.437 1.00 74.50 102 ALA A N 1
ATOM 826 C CA . ALA A 1 102 ? 11.225 8.042 -13.533 1.00 74.50 102 ALA A CA 1
ATOM 827 C C . ALA A 1 102 ? 12.528 7.258 -13.317 1.00 74.50 102 ALA A C 1
ATOM 829 O O . ALA A 1 102 ? 13.532 7.577 -13.948 1.00 74.50 102 ALA A O 1
ATOM 830 N N . ALA A 1 103 ? 12.523 6.238 -12.455 1.00 72.75 103 ALA A N 1
ATOM 831 C CA . ALA A 1 103 ? 13.660 5.338 -12.249 1.00 72.75 103 ALA A CA 1
ATOM 832 C C . ALA A 1 103 ? 13.837 4.326 -13.396 1.00 72.75 103 ALA A C 1
ATOM 834 O O . ALA A 1 103 ? 14.920 3.771 -13.566 1.00 72.75 103 ALA A O 1
ATOM 835 N N . GLY A 1 104 ? 12.778 4.070 -14.172 1.00 63.53 104 GLY A N 1
ATOM 836 C CA . GLY A 1 104 ? 12.832 3.255 -15.386 1.00 63.53 104 GLY A CA 1
ATOM 837 C C . GLY A 1 104 ? 13.400 3.988 -16.606 1.00 63.53 104 GLY A C 1
ATOM 838 O O . GLY A 1 104 ? 13.781 3.339 -17.582 1.00 63.53 104 GLY A O 1
ATOM 839 N N . LEU A 1 105 ? 13.456 5.323 -16.589 1.00 59.12 105 LEU A N 1
ATOM 840 C CA . LEU A 1 105 ? 14.188 6.106 -17.587 1.00 59.12 105 LEU A CA 1
ATOM 841 C C . LEU A 1 105 ? 15.688 5.901 -17.333 1.00 59.12 105 LEU A C 1
ATOM 843 O O . LEU A 1 105 ? 16.133 6.077 -16.202 1.00 59.12 105 LEU A O 1
ATOM 847 N N . LYS A 1 106 ? 16.452 5.475 -18.354 1.00 54.62 106 LYS A N 1
ATOM 848 C CA . LYS A 1 106 ? 17.903 5.229 -18.243 1.00 54.62 106 LYS A CA 1
ATOM 849 C C . LYS A 1 106 ? 18.564 6.420 -17.534 1.00 54.62 106 LYS A C 1
ATOM 851 O O . LYS A 1 106 ? 18.573 7.526 -18.068 1.00 54.62 106 LYS A O 1
ATOM 856 N N . ASP A 1 107 ? 19.131 6.187 -16.352 1.00 44.41 107 ASP A N 1
ATOM 857 C CA . ASP A 1 107 ? 20.061 7.124 -15.734 1.00 44.41 107 ASP A CA 1
ATOM 858 C C . ASP A 1 107 ? 21.328 7.134 -16.610 1.00 44.41 107 ASP A C 1
ATOM 860 O O . ASP A 1 107 ? 22.216 6.304 -16.460 1.00 44.41 107 ASP A O 1
ATOM 864 N N . THR A 1 108 ? 21.415 8.059 -17.567 1.00 38.12 108 THR A N 1
ATOM 865 C CA . THR A 1 108 ? 22.616 8.290 -18.391 1.00 38.12 108 THR A CA 1
ATOM 866 C C . THR A 1 108 ? 23.767 8.938 -17.617 1.00 38.12 108 THR A C 1
ATOM 868 O O . THR A 1 108 ? 24.766 9.297 -18.231 1.00 38.12 108 THR A O 1
ATOM 871 N N . PHE A 1 109 ? 23.660 9.115 -16.295 1.00 34.91 109 PHE A N 1
ATOM 872 C CA . PHE A 1 109 ? 24.586 9.982 -15.563 1.00 34.91 109 PHE A CA 1
ATOM 873 C C . PHE A 1 109 ? 25.456 9.340 -14.486 1.00 34.91 109 PHE A C 1
ATOM 875 O O . PHE A 1 109 ? 26.438 9.976 -14.120 1.00 34.91 109 PHE A O 1
ATOM 882 N N . LEU A 1 110 ? 25.200 8.120 -14.004 1.00 36.97 110 LEU A N 1
ATOM 883 C CA . LEU A 1 110 ? 26.108 7.487 -13.040 1.00 36.97 110 LEU A CA 1
ATOM 884 C C . LEU A 1 110 ? 26.151 5.961 -13.195 1.00 36.97 110 LEU A C 1
ATOM 886 O O . LEU A 1 110 ? 25.119 5.308 -13.271 1.00 36.97 110 LEU A O 1
ATOM 890 N N . GLU A 1 111 ? 27.385 5.457 -13.151 1.00 31.36 111 GLU A N 1
ATOM 891 C CA . GLU A 1 111 ? 27.838 4.061 -13.074 1.00 31.36 111 GLU A CA 1
ATOM 892 C C . GLU A 1 111 ? 28.148 3.341 -14.398 1.00 31.36 111 GLU A C 1
ATOM 894 O O . GLU A 1 111 ? 27.321 2.741 -15.079 1.00 31.36 111 GLU A O 1
ATOM 899 N N . THR A 1 112 ? 29.452 3.361 -14.681 1.00 31.12 112 THR A N 1
ATOM 900 C CA . THR A 1 112 ? 30.264 2.346 -15.353 1.00 31.12 112 THR A CA 1
ATOM 901 C C . THR A 1 112 ? 29.881 0.916 -14.939 1.00 31.12 112 THR A C 1
ATOM 903 O O . THR A 1 112 ? 30.517 0.319 -14.071 1.00 31.12 112 THR A O 1
ATOM 906 N N . VAL A 1 113 ? 28.854 0.346 -15.564 1.00 33.38 113 VAL A N 1
ATOM 907 C CA . VAL A 1 113 ? 28.548 -1.090 -15.500 1.00 33.38 113 VAL A CA 1
ATOM 908 C C . VAL A 1 113 ? 28.694 -1.658 -16.915 1.00 33.38 113 VAL A C 1
ATOM 910 O O . VAL A 1 113 ? 28.133 -1.078 -17.848 1.00 33.38 113 VAL A O 1
ATOM 913 N N . PRO A 1 114 ? 29.480 -2.736 -17.116 1.00 27.59 114 PRO A N 1
ATOM 914 C CA . PRO A 1 114 ? 29.748 -3.281 -18.441 1.00 27.59 114 PRO A CA 1
ATOM 915 C C . PRO A 1 114 ? 28.459 -3.760 -19.138 1.00 27.59 114 PRO A C 1
ATOM 917 O O . PRO A 1 114 ? 27.488 -4.139 -18.475 1.00 27.59 114 PRO A O 1
ATOM 920 N N . PRO A 1 115 ? 28.433 -3.722 -20.481 1.00 34.78 115 PRO A N 1
ATOM 921 C CA . PRO A 1 115 ? 27.224 -3.853 -21.277 1.00 34.78 115 PRO A CA 1
ATOM 922 C C . PRO A 1 115 ? 26.878 -5.329 -21.472 1.00 34.78 115 PRO A C 1
ATOM 924 O O . PRO A 1 115 ? 27.208 -5.918 -22.491 1.00 34.78 115 PRO A O 1
ATOM 927 N N . GLU A 1 116 ? 26.208 -5.943 -20.504 1.00 29.05 116 GLU A N 1
ATOM 928 C CA . GLU A 1 116 ? 25.744 -7.326 -20.660 1.00 29.05 116 GLU A CA 1
ATOM 929 C C . GLU A 1 116 ? 24.371 -7.559 -20.027 1.00 29.05 116 GLU A C 1
ATOM 931 O O . GLU A 1 116 ? 24.169 -8.476 -19.244 1.00 29.05 116 GLU A O 1
ATOM 936 N N . ILE A 1 117 ? 23.379 -6.732 -20.372 1.00 35.53 117 ILE A N 1
ATOM 937 C CA . ILE A 1 117 ? 21.971 -7.143 -20.279 1.00 35.53 117 ILE A CA 1
ATOM 938 C C . ILE A 1 117 ? 21.228 -6.548 -21.475 1.00 35.53 117 ILE A C 1
ATOM 940 O O . ILE A 1 117 ? 20.942 -5.354 -21.517 1.00 35.53 117 ILE A O 1
ATOM 944 N N . THR A 1 118 ? 20.937 -7.421 -22.436 1.00 29.86 118 THR A N 1
ATOM 945 C CA . THR A 1 118 ? 20.010 -7.271 -23.562 1.00 29.86 118 THR A CA 1
ATOM 946 C C . THR A 1 118 ? 18.899 -6.252 -23.300 1.00 29.86 118 THR A C 1
ATOM 948 O O . THR A 1 118 ? 18.117 -6.384 -22.355 1.00 29.86 118 THR A O 1
ATOM 951 N N . GLU A 1 119 ? 18.819 -5.252 -24.177 1.00 34.72 119 GLU A N 1
ATOM 952 C CA . GLU A 1 119 ? 17.747 -4.264 -24.263 1.00 34.72 119 GLU A CA 1
ATOM 953 C C . GLU A 1 119 ? 16.426 -4.920 -24.700 1.00 34.72 119 GLU A C 1
ATOM 955 O O . GLU A 1 119 ? 15.950 -4.738 -25.815 1.00 34.72 119 GLU A O 1
ATOM 960 N N . THR A 1 120 ? 15.788 -5.700 -23.831 1.00 38.28 120 THR A N 1
ATOM 961 C CA . THR A 1 120 ? 14.352 -5.956 -23.990 1.00 38.28 120 THR A CA 1
ATOM 962 C C . THR A 1 120 ? 13.611 -4.716 -23.513 1.00 38.28 120 THR A C 1
ATOM 964 O O . THR A 1 120 ? 13.580 -4.440 -22.315 1.00 38.28 120 THR A O 1
ATOM 967 N N . LYS A 1 121 ? 13.046 -3.954 -24.457 1.00 51.25 121 LYS A N 1
ATOM 968 C CA . LYS A 1 121 ? 12.023 -2.939 -24.181 1.00 51.25 121 LYS A CA 1
ATOM 969 C C . LYS A 1 121 ? 10.906 -3.655 -23.415 1.00 51.25 121 LYS A C 1
ATOM 971 O O . LYS A 1 121 ? 10.274 -4.550 -23.974 1.00 51.25 121 LYS A O 1
ATOM 976 N N . ASP A 1 122 ? 10.750 -3.355 -22.126 1.00 58.97 122 ASP A N 1
ATOM 977 C CA . ASP A 1 122 ? 9.722 -3.985 -21.294 1.00 58.97 122 ASP A CA 1
ATOM 978 C C . ASP A 1 122 ? 8.366 -3.786 -21.978 1.00 58.97 122 ASP A C 1
ATOM 980 O O . ASP A 1 122 ? 7.956 -2.651 -22.235 1.00 58.97 122 ASP A O 1
ATOM 984 N N . THR A 1 123 ? 7.686 -4.878 -22.328 1.00 66.94 123 THR A N 1
ATOM 985 C CA . THR A 1 123 ? 6.376 -4.761 -22.965 1.00 66.94 123 THR A CA 1
ATOM 986 C C . THR A 1 123 ? 5.351 -4.337 -21.916 1.00 66.94 123 THR A C 1
ATOM 988 O O . THR A 1 123 ? 5.389 -4.801 -20.775 1.00 66.94 123 THR A O 1
ATOM 991 N N . LEU A 1 124 ? 4.402 -3.476 -22.301 1.00 71.75 124 LEU A N 1
ATOM 992 C CA . LEU A 1 124 ? 3.266 -3.074 -21.456 1.00 71.75 124 LEU A CA 1
ATOM 993 C C . LEU A 1 124 ? 2.596 -4.296 -20.803 1.00 71.75 124 LEU A C 1
ATOM 995 O O . LEU A 1 124 ? 2.219 -4.255 -19.634 1.00 71.75 124 LEU A O 1
ATOM 999 N N . TRP A 1 125 ? 2.525 -5.406 -21.540 1.00 76.19 125 TRP A N 1
ATOM 1000 C CA . TRP A 1 125 ? 1.989 -6.682 -21.079 1.00 76.19 125 TRP A CA 1
ATOM 1001 C C . TRP A 1 125 ? 2.733 -7.285 -19.886 1.00 76.19 125 TRP A C 1
ATOM 1003 O O . TRP A 1 125 ? 2.080 -7.817 -18.990 1.00 76.19 125 TRP A O 1
ATOM 1013 N N . ASP A 1 126 ? 4.062 -7.212 -19.849 1.00 75.69 126 ASP A N 1
ATOM 1014 C CA . ASP A 1 126 ? 4.851 -7.764 -18.743 1.00 75.69 126 ASP A CA 1
ATOM 1015 C C . ASP A 1 126 ? 4.633 -6.957 -17.461 1.00 75.69 126 ASP A C 1
ATOM 1017 O O . ASP A 1 126 ? 4.386 -7.523 -16.395 1.00 75.69 126 ASP A O 1
ATOM 1021 N N . VAL A 1 127 ? 4.616 -5.627 -17.589 1.00 75.44 127 VAL A N 1
ATOM 1022 C CA . VAL A 1 127 ? 4.303 -4.721 -16.478 1.00 75.44 127 VAL A CA 1
ATOM 1023 C C . VAL A 1 127 ? 2.880 -4.981 -15.982 1.00 75.44 127 VAL A C 1
ATOM 1025 O O . VAL A 1 127 ? 2.661 -5.141 -14.784 1.00 75.44 127 VAL A O 1
ATOM 1028 N N . LEU A 1 128 ? 1.899 -5.086 -16.879 1.00 82.81 128 LEU A N 1
ATOM 1029 C CA . LEU A 1 128 ? 0.501 -5.286 -16.501 1.00 82.81 128 LEU A CA 1
ATOM 1030 C C . LEU A 1 128 ? 0.276 -6.620 -15.780 1.00 82.81 128 LEU A C 1
ATOM 1032 O O . LEU A 1 128 ? -0.425 -6.642 -14.772 1.00 82.81 128 LEU A O 1
ATOM 1036 N N . LYS A 1 129 ? 0.906 -7.712 -16.232 1.00 84.81 129 LYS A N 1
ATOM 1037 C CA . LYS A 1 129 ? 0.798 -9.031 -15.585 1.00 84.81 129 LYS A CA 1
ATOM 1038 C C . LYS A 1 129 ? 1.266 -9.004 -14.130 1.00 84.81 129 LYS A C 1
ATOM 1040 O O . LYS A 1 129 ? 0.565 -9.516 -13.262 1.00 84.81 129 LYS A O 1
ATOM 1045 N N . GLU A 1 130 ? 2.413 -8.386 -13.852 1.00 83.25 130 GLU A N 1
ATOM 1046 C CA . GLU A 1 130 ? 2.952 -8.288 -12.486 1.00 83.25 130 GLU A CA 1
ATOM 1047 C C . GLU A 1 130 ? 2.038 -7.461 -11.572 1.00 83.25 130 GLU A C 1
ATOM 1049 O O . GLU A 1 130 ? 1.751 -7.856 -10.441 1.00 83.25 130 GLU A O 1
ATOM 1054 N N . ASN A 1 131 ? 1.505 -6.352 -12.089 1.00 86.31 131 ASN A N 1
ATOM 1055 C CA . ASN A 1 131 ? 0.558 -5.511 -11.358 1.00 86.31 131 ASN A CA 1
ATOM 1056 C C . ASN A 1 131 ? -0.798 -6.196 -11.134 1.00 86.31 131 ASN A C 1
ATOM 1058 O O . ASN A 1 131 ? -1.439 -5.972 -10.109 1.00 86.31 131 ASN A O 1
ATOM 1062 N N . LEU A 1 132 ? -1.237 -7.047 -12.063 1.00 90.44 132 LEU A N 1
ATOM 1063 C CA . LEU A 1 132 ? -2.491 -7.787 -11.948 1.00 90.44 132 LEU A CA 1
ATOM 1064 C C . LEU A 1 132 ? -2.416 -8.860 -10.852 1.00 90.44 132 LEU A C 1
ATOM 1066 O O . LEU A 1 132 ? -3.384 -9.050 -10.117 1.00 90.44 132 LEU A O 1
ATOM 1070 N N . VAL A 1 133 ? -1.251 -9.494 -10.669 1.00 90.50 133 VAL A N 1
ATOM 1071 C CA . VAL A 1 133 ? -1.000 -10.376 -9.516 1.00 90.50 133 VAL A CA 1
ATOM 1072 C C . VAL A 1 133 ? -1.120 -9.588 -8.209 1.00 90.50 133 VAL A C 1
ATOM 1074 O O . VAL A 1 133 ? -1.858 -10.003 -7.315 1.00 90.50 133 VAL A O 1
ATOM 1077 N N . ALA A 1 134 ? -0.470 -8.423 -8.113 1.00 89.50 134 ALA A N 1
ATOM 1078 C CA . ALA A 1 134 ? -0.566 -7.560 -6.933 1.00 89.50 134 ALA A CA 1
ATOM 1079 C C . ALA A 1 134 ? -2.009 -7.114 -6.645 1.00 89.50 134 ALA A C 1
ATOM 1081 O O . ALA A 1 134 ? -2.465 -7.187 -5.503 1.00 89.50 134 ALA A O 1
ATOM 1082 N N . TYR A 1 135 ? -2.753 -6.740 -7.687 1.00 92.75 135 TYR A N 1
ATOM 1083 C CA . TYR A 1 135 ? -4.166 -6.386 -7.592 1.00 92.75 135 TYR A CA 1
ATOM 1084 C C . TYR A 1 135 ? -5.039 -7.548 -7.097 1.00 92.75 135 TYR A C 1
ATOM 1086 O O . TYR A 1 135 ? -5.887 -7.353 -6.230 1.00 92.75 135 TYR A O 1
ATOM 1094 N N . SER A 1 136 ? -4.812 -8.769 -7.588 1.00 93.06 136 SER A N 1
ATOM 1095 C CA . SER A 1 136 ? -5.594 -9.937 -7.163 1.00 93.06 136 SER A CA 1
ATOM 1096 C C . SER A 1 136 ? -5.441 -10.234 -5.666 1.00 93.06 136 SER A C 1
ATOM 1098 O O . SER A 1 136 ? -6.428 -10.493 -4.977 1.00 93.06 136 SER A O 1
ATOM 1100 N N . ILE A 1 137 ? -4.219 -10.107 -5.136 1.00 93.94 137 ILE A N 1
ATOM 1101 C CA . ILE A 1 137 ? -3.943 -10.291 -3.707 1.00 93.94 137 ILE A CA 1
ATOM 1102 C C . ILE A 1 137 ? -4.530 -9.133 -2.893 1.00 93.94 137 ILE A C 1
ATOM 1104 O O . ILE A 1 137 ? -5.033 -9.353 -1.794 1.00 93.94 137 ILE A O 1
ATOM 1108 N N . PHE A 1 138 ? -4.515 -7.914 -3.435 1.00 94.25 138 PHE A N 1
ATOM 1109 C CA . PHE A 1 138 ? -5.126 -6.748 -2.798 1.00 94.25 138 PHE A CA 1
ATOM 1110 C C . PHE A 1 138 ? -6.639 -6.913 -2.613 1.00 94.25 138 PHE A C 1
ATOM 1112 O O . PHE A 1 138 ? -7.143 -6.714 -1.510 1.00 94.25 138 PHE A O 1
ATOM 1119 N N . ILE A 1 139 ? -7.355 -7.368 -3.647 1.00 94.56 139 ILE A N 1
ATOM 1120 C CA . ILE A 1 139 ? -8.792 -7.671 -3.552 1.00 94.56 139 ILE A CA 1
ATOM 1121 C C . ILE A 1 139 ? -9.050 -8.768 -2.516 1.00 94.56 139 ILE A C 1
ATOM 1123 O O . ILE A 1 139 ? -9.954 -8.636 -1.692 1.00 94.56 139 ILE A O 1
ATOM 1127 N N . ALA A 1 140 ? -8.252 -9.840 -2.539 1.00 94.62 140 ALA A N 1
ATOM 1128 C CA . ALA A 1 140 ? -8.387 -10.929 -1.579 1.00 94.62 140 ALA A CA 1
ATOM 1129 C C . ALA A 1 140 ? -8.181 -10.441 -0.135 1.00 94.62 140 ALA A C 1
ATOM 1131 O O . ALA A 1 140 ? -8.942 -10.822 0.752 1.00 94.62 140 ALA A O 1
ATOM 1132 N N . ALA A 1 141 ? -7.205 -9.557 0.099 1.00 93.50 141 ALA A N 1
ATOM 1133 C CA . ALA A 1 141 ? -6.986 -8.941 1.403 1.00 93.50 141 ALA A CA 1
ATOM 1134 C C . ALA A 1 141 ? -8.201 -8.118 1.856 1.00 93.50 141 ALA A C 1
ATOM 1136 O O . ALA A 1 141 ? -8.641 -8.285 2.990 1.00 93.50 141 ALA A O 1
ATOM 1137 N N . GLY A 1 142 ? -8.786 -7.304 0.971 1.00 92.19 142 GLY A N 1
ATOM 1138 C CA . GLY A 1 142 ? -10.012 -6.553 1.260 1.00 92.19 142 GLY A CA 1
ATOM 1139 C C . GLY A 1 142 ? -11.210 -7.441 1.595 1.00 92.19 142 GLY A C 1
ATOM 1140 O O . GLY A 1 142 ? -11.909 -7.185 2.570 1.00 92.19 142 GLY A O 1
ATOM 1141 N N . ALA A 1 143 ? -11.413 -8.527 0.841 1.00 92.44 143 ALA A N 1
ATOM 1142 C CA . ALA A 1 143 ? -12.473 -9.498 1.118 1.00 92.44 143 ALA A CA 1
ATOM 1143 C C . ALA A 1 143 ? -12.306 -10.149 2.497 1.00 92.44 143 ALA A C 1
ATOM 1145 O O . ALA A 1 143 ? -13.252 -10.214 3.276 1.00 92.44 143 ALA A O 1
ATOM 1146 N N . VAL A 1 144 ? -11.094 -10.615 2.815 1.00 92.56 144 VAL A N 1
ATOM 1147 C CA . VAL A 1 144 ? -10.807 -11.256 4.105 1.00 92.56 144 VAL A CA 1
ATOM 1148 C C . VAL A 1 144 ? -10.966 -10.259 5.253 1.00 92.56 144 VAL A C 1
ATOM 1150 O O . VAL A 1 144 ? -11.550 -10.607 6.276 1.00 92.56 144 VAL A O 1
ATOM 1153 N N . ARG A 1 145 ? -10.486 -9.020 5.092 1.00 91.06 145 ARG A N 1
ATOM 1154 C CA . ARG A 1 145 ? -10.616 -7.972 6.113 1.00 91.06 145 ARG A CA 1
ATOM 1155 C C . ARG A 1 145 ? -12.072 -7.591 6.363 1.00 91.06 145 ARG A C 1
ATOM 1157 O O . ARG A 1 145 ? -12.470 -7.543 7.524 1.00 91.06 145 ARG A O 1
ATOM 1164 N N . GLU A 1 146 ? -12.871 -7.401 5.314 1.00 90.81 146 GLU A N 1
ATOM 1165 C CA . GLU A 1 146 ? -14.302 -7.103 5.455 1.00 90.81 146 GLU A CA 1
ATOM 1166 C C . GLU A 1 146 ? -15.047 -8.264 6.124 1.00 90.81 146 GLU A C 1
ATOM 1168 O O . GLU A 1 146 ? -15.818 -8.054 7.061 1.00 90.81 146 GLU A O 1
ATOM 1173 N N . PHE A 1 147 ? -14.746 -9.499 5.716 1.00 90.00 147 PHE A N 1
ATOM 1174 C CA . PHE A 1 147 ? -15.362 -10.687 6.294 1.00 90.00 147 PHE A CA 1
ATOM 1175 C C . PHE A 1 147 ? -15.036 -10.850 7.784 1.00 90.00 147 PHE A C 1
ATOM 1177 O O . PHE A 1 147 ? -15.931 -11.122 8.579 1.00 90.00 147 PHE A O 1
ATOM 1184 N N . LEU A 1 148 ? -13.782 -10.640 8.195 1.00 89.00 148 LEU A N 1
ATOM 1185 C CA . LEU A 1 148 ? -13.386 -10.704 9.608 1.00 89.00 148 LEU A CA 1
ATOM 1186 C C . LEU A 1 148 ? -13.928 -9.529 10.439 1.00 89.00 148 LEU A C 1
ATOM 1188 O O . LEU A 1 148 ? -14.107 -9.661 11.650 1.00 89.00 148 LEU A O 1
ATOM 1192 N N . SER A 1 149 ? -14.178 -8.385 9.798 1.00 88.12 149 SER A N 1
ATOM 1193 C CA . SER A 1 149 ? -14.653 -7.168 10.461 1.00 88.12 149 SER A CA 1
ATOM 1194 C C . SER A 1 149 ? -16.166 -7.114 10.641 1.00 88.12 149 SER A C 1
ATOM 1196 O O . SER A 1 149 ? -16.633 -6.664 11.681 1.00 88.12 149 SER A O 1
ATOM 1198 N N . LYS A 1 150 ? -16.934 -7.588 9.652 1.00 84.88 150 LYS A N 1
ATOM 1199 C CA . LYS A 1 150 ? -18.405 -7.487 9.617 1.00 84.88 150 LYS A CA 1
ATOM 1200 C C . LYS A 1 150 ? -19.128 -8.830 9.487 1.00 84.88 150 LYS A C 1
ATOM 1202 O O . LYS A 1 150 ?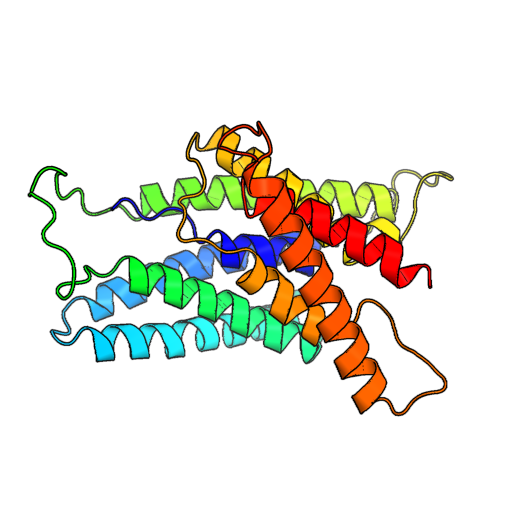 -20.351 -8.848 9.489 1.00 84.88 150 LYS A O 1
ATOM 1207 N N . GLY A 1 151 ? -18.413 -9.945 9.309 1.00 82.38 151 GLY A N 1
ATOM 1208 C CA . GLY A 1 151 ? -19.027 -11.253 9.026 1.00 82.38 151 GLY A CA 1
ATOM 1209 C C . GLY A 1 151 ? -19.724 -11.324 7.668 1.00 82.38 151 GLY A C 1
ATOM 1210 O O . GLY A 1 151 ? -20.603 -12.162 7.453 1.00 82.38 151 GLY A O 1
ATOM 1211 N N . GLY A 1 152 ? -19.369 -10.414 6.760 1.00 84.19 152 GLY A N 1
ATOM 1212 C CA . GLY A 1 152 ? -20.081 -10.148 5.519 1.00 84.19 152 GLY A CA 1
ATOM 1213 C C . GLY A 1 152 ? -19.165 -9.705 4.384 1.00 84.19 152 GLY A C 1
ATOM 1214 O O . GLY A 1 152 ? -17.992 -9.415 4.603 1.00 84.19 152 GLY A O 1
ATOM 1215 N N . LEU A 1 153 ? -19.708 -9.651 3.169 1.00 84.50 153 LEU A N 1
ATOM 1216 C CA . LEU A 1 153 ? -19.034 -9.080 1.999 1.00 84.50 153 LEU A CA 1
ATOM 1217 C C . LEU A 1 153 ? -19.974 -8.118 1.277 1.00 84.50 153 LEU A C 1
ATOM 1219 O O . LEU A 1 153 ? -21.158 -8.413 1.113 1.00 84.50 153 LEU A O 1
ATOM 1223 N N . LEU A 1 154 ? -19.435 -6.995 0.797 1.00 83.25 154 LEU A N 1
ATOM 1224 C CA . LEU A 1 154 ? -20.182 -5.958 0.075 1.00 83.25 154 LEU A CA 1
ATOM 1225 C C . LEU A 1 154 ? -21.385 -5.428 0.872 1.00 83.25 154 LEU A C 1
ATOM 1227 O O . LEU A 1 154 ? -22.415 -5.082 0.296 1.00 83.25 154 LEU A O 1
ATOM 1231 N N . GLY A 1 155 ? -21.259 -5.387 2.200 1.00 75.75 155 GLY A N 1
ATOM 1232 C CA . GLY A 1 155 ? -22.336 -4.975 3.105 1.00 75.75 155 GLY A CA 1
ATOM 1233 C C . GLY A 1 155 ? -23.435 -6.017 3.351 1.00 75.75 155 GLY A C 1
ATOM 1234 O O . GLY A 1 155 ? -24.359 -5.730 4.108 1.00 75.75 155 GLY A O 1
ATOM 1235 N N . TYR A 1 156 ? -23.342 -7.219 2.775 1.00 83.31 156 TYR A N 1
ATOM 1236 C CA . TYR A 1 156 ? -24.232 -8.334 3.106 1.00 83.31 156 TYR A CA 1
ATOM 1237 C C . TYR A 1 156 ? -23.610 -9.181 4.213 1.00 83.31 156 TYR A C 1
ATOM 1239 O O . TYR A 1 156 ? -22.552 -9.778 4.012 1.00 83.31 156 TYR A O 1
ATOM 1247 N N . THR A 1 157 ? -24.255 -9.239 5.377 1.00 81.69 157 THR A N 1
ATOM 1248 C CA . THR A 1 157 ? -23.822 -10.075 6.502 1.00 81.69 157 THR A CA 1
ATOM 1249 C C . THR A 1 157 ? -24.236 -11.528 6.271 1.00 81.69 157 THR A C 1
ATOM 1251 O O . THR A 1 157 ? -25.382 -11.821 5.934 1.00 81.69 157 THR A O 1
ATOM 1254 N N . PHE A 1 158 ? -23.288 -12.452 6.426 1.00 80.06 158 PHE A N 1
ATOM 1255 C CA . PHE A 1 158 ? -23.536 -13.894 6.312 1.00 80.06 158 PHE A CA 1
ATOM 1256 C C . PHE A 1 158 ? -23.526 -14.579 7.676 1.00 80.06 158 PHE A C 1
ATOM 1258 O O . PHE A 1 158 ? -24.222 -15.572 7.876 1.00 80.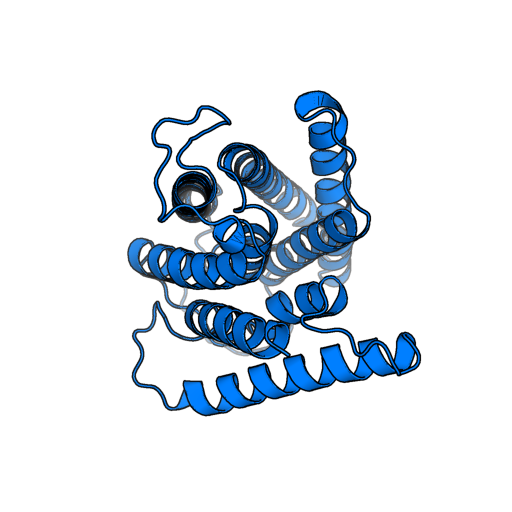06 158 PHE A O 1
ATOM 1265 N N . ILE A 1 159 ? -22.706 -14.073 8.599 1.00 80.31 159 ILE A N 1
ATOM 1266 C CA . ILE A 1 159 ? -22.477 -14.654 9.917 1.00 80.31 159 ILE A CA 1
ATOM 1267 C C . ILE A 1 159 ? -22.449 -13.517 10.933 1.00 80.31 159 ILE A C 1
ATOM 1269 O O . ILE A 1 159 ? -21.620 -12.626 10.812 1.00 80.31 159 ILE A O 1
ATOM 1273 N N . ASP A 1 160 ? -23.276 -13.603 11.971 1.00 71.31 160 ASP A N 1
ATOM 1274 C CA . ASP A 1 160 ? -23.132 -12.799 13.187 1.00 71.31 160 ASP A CA 1
ATOM 1275 C C . ASP A 1 160 ? -22.524 -13.694 14.272 1.00 71.31 160 ASP A C 1
ATOM 1277 O O . ASP A 1 160 ? -23.190 -14.551 14.852 1.00 71.31 160 ASP A O 1
ATOM 1281 N N . SER A 1 161 ? -21.219 -13.558 14.507 1.00 69.75 161 SER A N 1
ATOM 1282 C CA . SER A 1 161 ? -20.484 -14.339 15.507 1.00 69.75 161 SER A CA 1
ATOM 1283 C C . SER A 1 161 ? -19.612 -13.451 16.389 1.00 69.75 161 SER A C 1
ATOM 1285 O O . SER A 1 161 ? -19.195 -12.366 15.995 1.00 69.75 161 SER A O 1
ATOM 1287 N N . PHE A 1 162 ? -19.287 -13.950 17.581 1.00 63.03 162 PHE A N 1
ATOM 1288 C CA . PHE A 1 162 ? -18.526 -13.223 18.604 1.00 63.03 162 PHE A CA 1
ATOM 1289 C C . PHE A 1 162 ? -17.063 -12.916 18.227 1.00 63.03 162 PHE A C 1
ATOM 1291 O O . PHE A 1 162 ? -16.410 -12.135 18.913 1.00 63.03 162 PHE A O 1
ATOM 1298 N N . PHE A 1 163 ? -16.531 -13.535 17.168 1.00 65.06 163 PHE A N 1
ATOM 1299 C CA . PHE A 1 163 ? -15.150 -13.330 16.707 1.00 65.06 163 PHE A CA 1
ATOM 1300 C C . PHE A 1 163 ? -14.996 -12.145 15.738 1.00 65.06 163 PHE A C 1
ATOM 1302 O O . PHE A 1 163 ? -13.875 -11.798 15.368 1.00 65.06 163 PHE A O 1
ATOM 1309 N N . ILE A 1 164 ? -16.107 -11.530 15.330 1.00 76.19 164 ILE A N 1
ATOM 1310 C CA . ILE A 1 164 ? -16.136 -10.401 14.401 1.00 76.19 164 ILE A CA 1
ATOM 1311 C C . ILE A 1 164 ? -15.741 -9.129 15.151 1.00 76.19 164 ILE A C 1
ATOM 1313 O O . ILE A 1 164 ? -16.346 -8.785 16.167 1.00 76.19 164 ILE A O 1
ATOM 1317 N N . THR A 1 165 ? -14.707 -8.432 14.672 1.00 78.75 165 THR A N 1
ATOM 1318 C CA . THR A 1 165 ? -14.219 -7.206 15.322 1.00 78.75 165 THR A CA 1
ATOM 1319 C C . THR A 1 165 ? -13.889 -6.113 14.314 1.00 78.75 165 THR A C 1
ATOM 1321 O O . THR A 1 165 ? -13.097 -6.314 13.393 1.00 78.75 165 THR A O 1
ATOM 1324 N N . ASN A 1 166 ? -14.382 -4.899 14.576 1.00 80.50 166 ASN A N 1
ATOM 1325 C CA . ASN A 1 166 ? -14.098 -3.705 13.764 1.00 80.50 166 ASN A CA 1
ATOM 1326 C C . ASN A 1 166 ? -12.597 -3.348 13.703 1.00 80.50 166 ASN A C 1
ATOM 1328 O O . ASN A 1 166 ? -12.167 -2.507 12.916 1.00 80.50 166 ASN A O 1
ATOM 1332 N N . THR A 1 167 ? -11.763 -3.991 14.524 1.00 83.31 167 THR A N 1
ATOM 1333 C CA . THR A 1 167 ? -10.306 -3.847 14.506 1.00 83.31 167 THR A CA 1
ATOM 1334 C C . THR A 1 167 ? -9.700 -4.271 13.164 1.00 83.31 167 THR A C 1
ATOM 1336 O O . THR A 1 167 ? -8.671 -3.718 12.771 1.00 83.31 167 THR A O 1
ATOM 1339 N N . PHE A 1 168 ? -10.333 -5.185 12.417 1.00 82.19 168 PHE A N 1
ATOM 1340 C CA . PHE A 1 168 ? -9.851 -5.608 11.095 1.00 82.19 168 PHE A CA 1
ATOM 1341 C C . PHE A 1 168 ? -10.035 -4.546 9.998 1.00 82.19 168 PHE A C 1
ATOM 1343 O O . PHE A 1 168 ? -9.297 -4.556 9.011 1.00 82.19 168 PHE A O 1
ATOM 1350 N N . GLU A 1 169 ? -10.917 -3.567 10.194 1.00 83.56 169 GLU A N 1
ATOM 1351 C CA . GLU A 1 169 ? -11.026 -2.376 9.336 1.00 83.56 169 GLU A CA 1
ATOM 1352 C C . GLU A 1 169 ? -9.991 -1.297 9.682 1.00 83.56 169 GLU A C 1
ATOM 1354 O O . GLU A 1 169 ? -9.702 -0.423 8.869 1.00 83.56 169 GLU A O 1
ATOM 1359 N N . SER A 1 170 ? -9.346 -1.386 10.848 1.00 88.25 170 SER A N 1
ATOM 1360 C CA . SER A 1 170 ? -8.375 -0.383 11.285 1.00 88.25 170 SER A CA 1
ATOM 1361 C C . SER A 1 170 ? -7.072 -0.387 10.473 1.00 88.25 170 SER A C 1
ATOM 1363 O O . SER A 1 170 ? -6.671 -1.381 9.863 1.00 88.25 170 SER A O 1
ATOM 1365 N N . LEU A 1 171 ? -6.342 0.727 10.554 1.00 89.25 171 LEU A N 1
ATOM 1366 C CA . LEU A 1 171 ? -5.024 0.891 9.936 1.00 89.25 171 LEU A CA 1
ATOM 1367 C C . LEU A 1 171 ? -3.981 -0.139 10.407 1.00 89.25 171 LEU A C 1
ATOM 1369 O O . LEU A 1 171 ? -3.095 -0.505 9.637 1.00 89.25 171 LEU A O 1
ATOM 1373 N N . ILE A 1 172 ? -4.112 -0.650 11.639 1.00 91.25 172 ILE A N 1
ATOM 1374 C CA . ILE A 1 172 ? -3.265 -1.726 12.184 1.00 91.25 172 ILE A CA 1
ATOM 1375 C C . ILE A 1 172 ? -3.366 -2.966 11.294 1.00 91.25 172 ILE A C 1
ATOM 1377 O O . ILE A 1 172 ? -2.352 -3.501 10.842 1.00 91.25 172 ILE A O 1
ATOM 1381 N N . ALA A 1 173 ? -4.596 -3.394 11.002 1.00 90.31 173 ALA A N 1
ATOM 1382 C CA . ALA A 1 173 ? -4.841 -4.510 10.103 1.00 90.31 173 ALA A CA 1
ATOM 1383 C C . ALA A 1 173 ? -4.363 -4.180 8.682 1.00 90.31 173 ALA A C 1
ATOM 1385 O O . ALA A 1 173 ? -3.738 -5.026 8.050 1.00 90.31 173 ALA A O 1
ATOM 1386 N N . GLY A 1 174 ? -4.542 -2.941 8.216 1.00 91.44 174 GLY A N 1
ATOM 1387 C CA . GLY A 1 174 ? -3.989 -2.477 6.939 1.00 91.44 174 GLY A CA 1
ATOM 1388 C C . GLY A 1 174 ? -2.487 -2.730 6.800 1.00 91.44 174 GLY A C 1
ATOM 1389 O O . GLY A 1 174 ? -2.058 -3.327 5.816 1.00 91.44 174 GLY A O 1
ATOM 1390 N N . PHE A 1 175 ? -1.685 -2.374 7.805 1.00 93.50 175 PHE A N 1
ATOM 1391 C CA . PHE A 1 175 ? -0.243 -2.645 7.811 1.00 93.50 175 PHE A CA 1
ATOM 1392 C C . PHE A 1 175 ? 0.101 -4.141 7.818 1.00 93.50 175 PHE A C 1
ATOM 1394 O O . PHE A 1 175 ? 0.979 -4.576 7.066 1.00 93.50 175 PHE A O 1
ATOM 1401 N N . LEU A 1 176 ? -0.606 -4.941 8.621 1.00 93.62 176 LEU A N 1
ATOM 1402 C CA . LEU A 1 176 ? -0.395 -6.391 8.686 1.00 93.62 176 LEU A CA 1
ATOM 1403 C C . LEU A 1 176 ? -0.702 -7.065 7.340 1.00 93.62 176 LEU A C 1
ATOM 1405 O O . LEU A 1 176 ? 0.127 -7.810 6.814 1.00 93.62 176 LEU A O 1
ATOM 1409 N N . PHE A 1 177 ? -1.862 -6.765 6.753 1.00 93.31 177 PHE A N 1
ATOM 1410 C CA . PHE A 1 177 ? -2.282 -7.320 5.468 1.00 93.31 177 PHE A CA 1
ATOM 1411 C C . PHE A 1 177 ? -1.453 -6.783 4.299 1.00 93.31 177 PHE A C 1
ATOM 1413 O O . PHE A 1 177 ? -1.192 -7.538 3.367 1.00 93.31 177 PHE A O 1
ATOM 1420 N N . ALA A 1 178 ? -0.970 -5.538 4.352 1.00 92.50 178 ALA A N 1
ATOM 1421 C CA . ALA A 1 178 ? -0.022 -5.016 3.369 1.00 92.50 178 ALA A CA 1
ATOM 1422 C C . ALA A 1 178 ? 1.279 -5.825 3.370 1.00 92.50 178 ALA A C 1
ATOM 1424 O O . ALA A 1 178 ? 1.765 -6.237 2.317 1.00 92.50 178 ALA A O 1
ATOM 1425 N N . GLY A 1 179 ? 1.824 -6.100 4.557 1.00 90.44 179 GLY A N 1
ATOM 1426 C CA . GLY A 1 179 ? 3.043 -6.883 4.694 1.00 90.44 179 GLY A CA 1
ATOM 1427 C C . GLY A 1 179 ? 2.875 -8.338 4.248 1.00 90.44 179 GLY A C 1
ATOM 1428 O O . GLY A 1 179 ? 3.666 -8.836 3.446 1.00 90.44 179 GLY A O 1
ATOM 1429 N N . ILE A 1 180 ? 1.808 -9.011 4.692 1.00 92.44 180 ILE A N 1
ATOM 1430 C CA . ILE A 1 180 ? 1.504 -10.393 4.282 1.00 92.44 180 ILE A CA 1
ATOM 1431 C C . ILE A 1 180 ? 1.209 -10.452 2.777 1.00 92.44 180 ILE A C 1
ATOM 1433 O O . ILE A 1 180 ? 1.795 -11.266 2.064 1.00 92.44 180 ILE A O 1
ATOM 1437 N N . GLY A 1 181 ? 0.360 -9.556 2.275 1.00 90.88 181 GLY A N 1
ATOM 1438 C CA . GLY A 1 181 ? -0.035 -9.491 0.872 1.00 90.88 181 GLY A CA 1
ATOM 1439 C C . GLY A 1 181 ? 1.159 -9.284 -0.053 1.00 90.88 181 GLY A C 1
ATOM 1440 O O . GLY A 1 181 ? 1.369 -10.074 -0.968 1.00 90.88 181 GLY A O 1
ATOM 1441 N N . LEU A 1 182 ? 2.017 -8.300 0.226 1.00 89.44 182 LEU A N 1
ATOM 1442 C CA . LEU A 1 182 ? 3.225 -8.072 -0.574 1.00 89.44 182 LEU A CA 1
ATOM 1443 C C . LEU A 1 182 ? 4.205 -9.244 -0.518 1.00 89.44 182 LEU A C 1
ATOM 1445 O O . LEU A 1 182 ? 4.866 -9.528 -1.515 1.00 89.44 182 LEU A O 1
ATOM 1449 N N . SER A 1 183 ? 4.292 -9.952 0.613 1.00 88.69 183 SER A N 1
ATOM 1450 C CA . SER A 1 183 ? 5.133 -11.149 0.701 1.00 88.69 183 SER A CA 1
ATOM 1451 C C . SER A 1 183 ? 4.646 -12.262 -0.236 1.00 88.69 183 SER A C 1
ATOM 1453 O O . SER A 1 183 ? 5.460 -12.896 -0.910 1.00 88.69 183 SER A O 1
ATOM 1455 N N . LEU A 1 184 ? 3.322 -12.435 -0.357 1.00 89.06 184 LEU A N 1
ATOM 1456 C CA . LEU A 1 184 ? 2.707 -13.358 -1.311 1.00 89.06 184 LEU A CA 1
ATOM 1457 C C . LEU A 1 184 ? 2.940 -12.906 -2.754 1.00 89.06 184 LEU A C 1
ATOM 1459 O O . LEU A 1 184 ? 3.286 -13.733 -3.594 1.00 89.06 184 LEU A O 1
ATOM 1463 N N . VAL A 1 185 ? 2.828 -11.604 -3.041 1.00 88.19 185 VAL A N 1
ATOM 1464 C CA . VAL A 1 185 ? 3.117 -11.061 -4.380 1.00 88.19 185 VAL A CA 1
ATOM 1465 C C . VAL A 1 185 ? 4.556 -11.382 -4.787 1.00 88.19 185 VAL A C 1
ATOM 1467 O O . VAL A 1 185 ? 4.780 -11.925 -5.869 1.00 88.19 185 VAL A O 1
ATOM 1470 N N . HIS A 1 186 ? 5.538 -11.120 -3.919 1.00 85.62 186 HIS A N 1
ATOM 1471 C CA . HIS A 1 186 ? 6.940 -11.437 -4.210 1.00 85.62 186 HIS A CA 1
ATOM 1472 C C . HIS A 1 186 ? 7.185 -12.933 -4.390 1.00 85.62 186 HIS A C 1
ATOM 1474 O O . HIS A 1 186 ? 7.999 -13.318 -5.231 1.00 85.62 186 HIS A O 1
ATOM 1480 N N . TYR A 1 187 ? 6.493 -13.766 -3.610 1.00 85.25 187 TYR A N 1
ATOM 1481 C CA . TYR A 1 187 ? 6.578 -15.214 -3.733 1.00 85.25 187 TYR A CA 1
ATOM 1482 C C . TYR A 1 187 ? 6.056 -15.694 -5.096 1.00 85.25 187 TYR A C 1
ATOM 1484 O O . TYR A 1 187 ? 6.760 -16.426 -5.786 1.00 85.25 187 TYR A O 1
ATOM 1492 N N . ILE A 1 188 ? 4.880 -15.224 -5.530 1.00 84.88 188 ILE A N 1
ATOM 1493 C CA . ILE A 1 188 ? 4.267 -15.617 -6.813 1.00 84.88 188 ILE A CA 1
ATOM 1494 C C . ILE A 1 188 ? 5.073 -15.099 -8.006 1.00 84.88 188 ILE A C 1
ATOM 1496 O O . ILE A 1 188 ? 5.302 -15.829 -8.967 1.00 84.88 188 ILE A O 1
ATOM 1500 N N . ILE A 1 189 ? 5.528 -13.846 -7.952 1.00 79.06 189 ILE A N 1
ATOM 1501 C CA . ILE A 1 189 ? 6.314 -13.239 -9.036 1.00 79.06 189 ILE A CA 1
ATOM 1502 C C . ILE A 1 189 ? 7.759 -13.785 -9.035 1.00 79.06 189 ILE A C 1
ATOM 1504 O O . ILE A 1 189 ? 8.509 -13.565 -9.985 1.00 79.06 189 ILE A O 1
ATOM 1508 N N . ASN A 1 190 ? 8.151 -14.531 -7.993 1.00 70.69 190 ASN A N 1
ATOM 1509 C CA . ASN A 1 190 ? 9.490 -15.079 -7.776 1.00 70.69 190 ASN A CA 1
ATOM 1510 C C . ASN A 1 190 ? 10.593 -14.013 -7.939 1.00 70.69 190 ASN A C 1
ATOM 1512 O O . ASN A 1 190 ? 11.675 -14.254 -8.476 1.00 70.69 190 ASN A O 1
ATOM 1516 N N . LYS A 1 191 ? 10.287 -12.786 -7.503 1.00 66.75 191 LYS A N 1
ATOM 1517 C CA . LYS A 1 191 ? 11.184 -11.629 -7.548 1.00 66.75 191 LYS A CA 1
ATOM 1518 C C . LYS A 1 191 ? 11.288 -11.030 -6.153 1.00 66.75 191 LYS A C 1
ATOM 1520 O O . LYS A 1 191 ? 10.297 -10.591 -5.581 1.00 66.75 19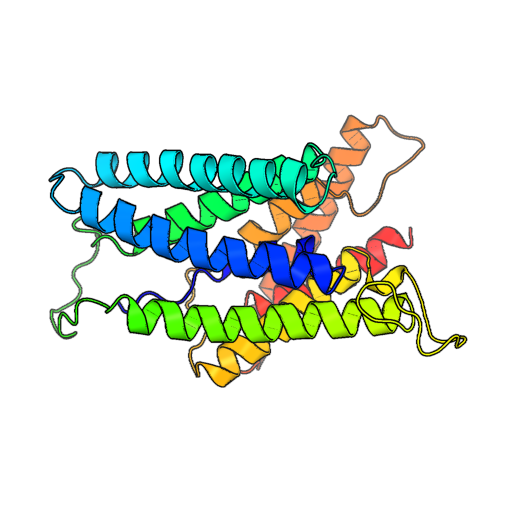1 LYS A O 1
ATOM 1525 N N . GLY A 1 192 ? 12.508 -10.968 -5.623 1.00 56.75 192 GLY A N 1
ATOM 1526 C CA . GLY A 1 192 ? 12.783 -10.334 -4.332 1.00 56.75 192 GLY A CA 1
ATOM 1527 C C . GLY A 1 192 ? 12.871 -8.801 -4.394 1.00 56.75 192 GLY A C 1
ATOM 1528 O O . GLY A 1 192 ? 13.174 -8.198 -5.438 1.00 56.75 192 GLY A O 1
ATOM 1529 N N . CYS A 1 193 ? 12.693 -8.162 -3.233 1.00 56.28 193 CYS A N 1
ATOM 1530 C CA . CYS A 1 193 ? 12.945 -6.732 -3.050 1.00 56.28 193 CYS A CA 1
ATOM 1531 C C . CYS A 1 193 ? 14.442 -6.400 -3.172 1.00 56.28 193 CYS A C 1
ATOM 1533 O O . CYS A 1 193 ? 15.277 -6.821 -2.362 1.00 56.28 193 CYS A O 1
ATOM 1535 N N . THR A 1 194 ? 14.793 -5.550 -4.139 1.00 52.12 194 THR A N 1
ATOM 1536 C CA . THR A 1 194 ? 16.139 -4.954 -4.252 1.00 52.12 194 THR A CA 1
ATOM 1537 C C . THR A 1 194 ? 16.408 -3.955 -3.129 1.00 52.12 194 THR A C 1
ATOM 1539 O O . THR A 1 194 ? 15.496 -3.489 -2.457 1.00 52.12 194 THR A O 1
ATOM 1542 N N . SER A 1 195 ? 17.677 -3.649 -2.854 1.00 48.84 195 SER A N 1
ATOM 1543 C CA . SER A 1 195 ? 18.118 -2.799 -1.723 1.00 48.84 195 SER A CA 1
ATOM 1544 C C . SER A 1 195 ? 17.789 -1.313 -1.850 1.00 48.84 195 SER A C 1
ATOM 1546 O O . SER A 1 195 ? 18.078 -0.561 -0.933 1.00 48.84 195 SER A O 1
ATOM 1548 N N . ARG A 1 196 ? 17.150 -0.906 -2.951 1.00 53.94 196 ARG A N 1
ATOM 1549 C CA . ARG A 1 196 ? 16.743 0.478 -3.211 1.00 53.94 196 ARG A CA 1
ATOM 1550 C C . ARG A 1 196 ? 15.425 0.869 -2.528 1.00 53.94 196 ARG A C 1
ATOM 1552 O O . ARG A 1 196 ? 15.195 2.051 -2.311 1.00 53.94 196 ARG A O 1
ATOM 1559 N N . HIS A 1 197 ? 14.585 -0.105 -2.184 1.00 64.12 197 HIS A N 1
ATOM 1560 C CA . HIS A 1 197 ? 13.263 0.144 -1.612 1.00 64.12 197 HIS A CA 1
ATOM 1561 C C . HIS A 1 197 ? 13.348 0.237 -0.085 1.00 64.12 197 HIS A C 1
ATOM 1563 O O . HIS A 1 197 ? 13.841 -0.691 0.561 1.00 64.12 197 HIS A O 1
ATOM 1569 N N . ASN A 1 198 ? 12.877 1.347 0.484 1.00 72.19 198 ASN A N 1
ATOM 1570 C CA . ASN A 1 198 ? 12.899 1.610 1.923 1.00 72.19 198 ASN A CA 1
ATOM 1571 C C . ASN A 1 198 ? 11.459 1.801 2.422 1.00 72.19 198 ASN A C 1
ATOM 1573 O O . ASN A 1 198 ? 10.755 2.685 1.934 1.00 72.19 198 ASN A O 1
ATOM 1577 N N . SER A 1 199 ? 11.015 0.984 3.384 1.00 78.38 199 SER A N 1
ATOM 1578 C CA . SER A 1 199 ? 9.631 1.046 3.881 1.00 78.38 199 SER A CA 1
ATOM 1579 C C . SER A 1 199 ? 9.299 2.358 4.583 1.00 78.38 199 SER A C 1
ATOM 1581 O O . SER A 1 199 ? 8.125 2.707 4.663 1.00 78.38 199 SER A O 1
ATOM 1583 N N . LEU A 1 200 ? 10.310 3.118 5.028 1.00 83.56 200 LEU A N 1
ATOM 1584 C CA . LEU A 1 200 ? 10.108 4.435 5.632 1.00 83.56 200 LEU A CA 1
ATOM 1585 C C . LEU A 1 200 ? 9.327 5.368 4.710 1.00 83.56 200 LEU A C 1
ATOM 1587 O O . LEU A 1 200 ? 8.508 6.132 5.203 1.00 83.56 200 LEU A O 1
ATOM 1591 N N . TRP A 1 201 ? 9.520 5.272 3.390 1.00 84.62 201 TRP A N 1
ATOM 1592 C CA . TRP A 1 201 ? 8.742 6.066 2.440 1.00 84.62 201 TRP A CA 1
ATOM 1593 C C . TRP A 1 201 ? 7.254 5.724 2.502 1.00 84.62 201 TRP A C 1
ATOM 1595 O O . TRP A 1 201 ? 6.427 6.610 2.407 1.00 84.62 201 TRP A O 1
ATOM 1605 N N . VAL A 1 202 ? 6.890 4.466 2.737 1.00 85.06 202 VAL A N 1
ATOM 1606 C CA . VAL A 1 202 ? 5.482 4.066 2.852 1.00 85.06 202 VAL A CA 1
ATOM 1607 C C . VAL A 1 202 ? 4.916 4.417 4.229 1.00 85.06 202 VAL A C 1
ATOM 1609 O O . VAL A 1 202 ? 3.794 4.898 4.337 1.00 85.06 202 VAL A O 1
ATOM 1612 N N . VAL A 1 203 ? 5.690 4.183 5.290 1.00 88.31 203 VAL A N 1
ATOM 1613 C CA . VAL A 1 203 ? 5.230 4.328 6.679 1.00 88.31 203 VAL A CA 1
ATOM 1614 C C . VAL A 1 203 ? 5.106 5.794 7.093 1.00 88.31 203 VAL A C 1
ATOM 1616 O O . VAL A 1 203 ? 4.123 6.170 7.723 1.00 88.31 203 VAL A O 1
ATOM 1619 N N . LEU A 1 204 ? 6.076 6.636 6.737 1.00 90.31 204 LEU A N 1
ATOM 1620 C CA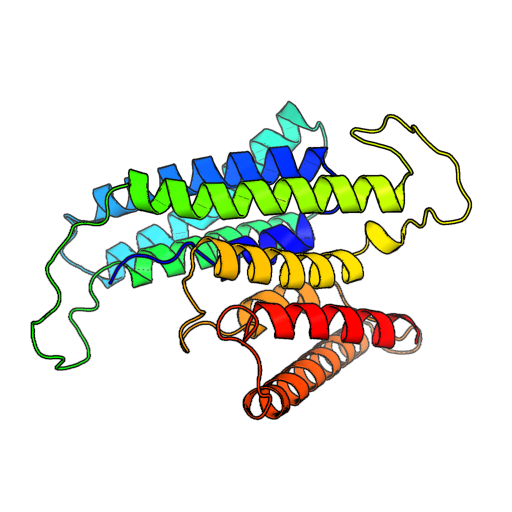 . LEU A 1 204 ? 6.137 8.035 7.161 1.00 90.31 204 LEU A CA 1
ATOM 1621 C C . LEU A 1 204 ? 4.892 8.866 6.797 1.00 90.31 204 LEU A C 1
ATOM 1623 O O . LEU A 1 204 ? 4.350 9.503 7.699 1.00 90.31 204 LEU A O 1
ATOM 1627 N N . PRO A 1 205 ? 4.382 8.868 5.549 1.00 90.38 205 PRO A N 1
ATOM 1628 C CA . PRO A 1 205 ? 3.189 9.644 5.216 1.00 90.38 205 PRO A CA 1
ATOM 1629 C C . PRO A 1 205 ? 1.948 9.142 5.956 1.00 90.38 205 PRO A C 1
ATOM 1631 O O . PRO A 1 205 ? 1.088 9.938 6.326 1.00 90.38 205 PRO A O 1
ATOM 1634 N N . VAL A 1 206 ? 1.881 7.838 6.231 1.00 90.12 206 VAL A N 1
ATOM 1635 C CA . VAL A 1 206 ? 0.793 7.251 7.009 1.00 90.12 206 VAL A CA 1
ATOM 1636 C C . VAL A 1 206 ? 0.870 7.686 8.473 1.00 90.12 206 VAL A C 1
ATOM 1638 O O . VAL A 1 206 ? -0.142 8.103 9.015 1.00 90.12 206 VAL A O 1
ATOM 1641 N N . VAL A 1 207 ? 2.052 7.675 9.096 1.00 89.81 207 VAL A N 1
ATOM 1642 C CA . VAL A 1 207 ? 2.247 8.127 10.491 1.00 89.81 207 VAL A CA 1
ATOM 1643 C C . VAL A 1 207 ? 1.949 9.614 10.665 1.00 89.81 207 VAL A C 1
ATOM 1645 O O . VAL A 1 207 ? 1.363 10.002 11.672 1.00 89.81 207 VAL A O 1
ATOM 1648 N N . LEU A 1 208 ? 2.318 10.443 9.685 1.00 89.88 208 LEU A N 1
ATOM 1649 C CA . LEU A 1 208 ? 2.054 11.882 9.731 1.00 89.88 208 LEU A CA 1
ATOM 1650 C C . LEU A 1 208 ? 0.559 12.211 9.676 1.00 89.88 208 LEU A C 1
ATOM 1652 O O . LEU A 1 208 ? 0.126 13.186 10.284 1.00 89.88 208 LEU A O 1
ATOM 1656 N N . LEU A 1 209 ? -0.224 11.428 8.935 1.00 89.00 209 LEU A N 1
ATOM 1657 C CA . LEU A 1 209 ? -1.652 11.693 8.740 1.00 89.00 209 LEU A CA 1
ATOM 1658 C C . LEU A 1 209 ? -2.531 10.917 9.723 1.00 89.00 209 LEU A C 1
ATOM 1660 O O . LEU A 1 209 ? -3.564 11.425 10.152 1.00 89.00 209 LEU A O 1
ATOM 1664 N N . TYR A 1 210 ? -2.091 9.725 10.119 1.00 88.06 210 TYR A N 1
ATOM 1665 C CA . TYR A 1 210 ? -2.739 8.849 11.086 1.00 88.06 210 TYR A CA 1
ATOM 1666 C C . TYR A 1 210 ? -1.804 8.599 12.263 1.00 88.06 210 TYR A C 1
ATOM 1668 O O . TYR A 1 210 ? -1.034 7.629 12.294 1.00 88.06 210 TYR A O 1
ATOM 1676 N N . GLN A 1 211 ? -1.907 9.496 13.242 1.00 86.44 211 GLN A N 1
ATOM 1677 C CA . GLN A 1 211 ? -1.142 9.421 14.478 1.00 86.44 211 GLN A CA 1
ATOM 1678 C C . GLN A 1 211 ? -1.507 8.137 15.245 1.00 86.44 211 GLN A C 1
ATOM 1680 O O . GLN A 1 211 ? -2.693 7.855 15.431 1.00 86.44 211 GLN A O 1
ATOM 1685 N N . PRO A 1 212 ? -0.518 7.347 15.694 1.00 83.75 212 PRO A N 1
ATOM 1686 C CA . PRO A 1 212 ? -0.783 6.112 16.428 1.00 83.75 212 PRO A CA 1
ATOM 1687 C C . PRO A 1 212 ? -1.351 6.345 17.830 1.00 83.75 212 PRO A C 1
ATOM 1689 O O . PRO A 1 212 ? -2.111 5.508 18.307 1.00 83.75 212 PRO A O 1
ATOM 1692 N N . PHE A 1 213 ? -0.991 7.460 18.471 1.00 87.50 213 PHE A N 1
ATOM 1693 C CA . PHE A 1 213 ? -1.483 7.862 19.790 1.00 87.50 213 PHE A CA 1
ATOM 1694 C C . PHE A 1 213 ? -1.461 9.388 19.942 1.00 87.50 213 PHE A C 1
ATOM 1696 O O . PHE A 1 213 ? -0.689 10.073 19.259 1.00 87.50 213 PHE A O 1
ATOM 1703 N N . THR A 1 214 ? -2.281 9.902 20.858 1.00 86.06 214 THR A N 1
ATOM 1704 C CA . THR A 1 214 ? -2.390 11.325 21.207 1.00 86.06 214 THR A CA 1
ATOM 1705 C C . THR A 1 214 ? -2.322 11.497 22.719 1.00 86.06 214 THR A C 1
ATOM 1707 O O . THR A 1 214 ? -2.971 10.755 23.447 1.00 86.06 214 THR A O 1
ATOM 1710 N N . ILE A 1 215 ? -1.565 12.484 23.203 1.00 86.75 215 ILE A N 1
ATOM 1711 C CA . ILE A 1 215 ? -1.438 12.769 24.637 1.00 86.75 215 ILE A CA 1
ATOM 1712 C C . ILE A 1 215 ? -2.372 13.930 24.988 1.00 86.75 215 ILE A C 1
ATOM 1714 O O . ILE A 1 215 ? -2.062 15.080 24.684 1.00 86.75 215 ILE A O 1
ATOM 1718 N N . GLU A 1 216 ? -3.494 13.637 25.650 1.00 83.00 216 GLU A N 1
ATOM 1719 C CA . GLU A 1 216 ? -4.577 14.608 25.904 1.00 83.00 216 GLU A CA 1
ATOM 1720 C C . GLU A 1 216 ? -4.146 15.831 26.738 1.00 83.00 216 GLU A C 1
ATOM 1722 O O . GLU A 1 216 ? -4.682 16.921 26.570 1.00 83.00 216 GLU A O 1
ATOM 1727 N N . ASN A 1 217 ? -3.144 15.681 27.611 1.00 84.56 217 ASN A N 1
ATOM 1728 C CA . ASN A 1 217 ? -2.721 16.728 28.553 1.00 84.56 217 ASN A CA 1
ATOM 1729 C C . ASN A 1 217 ? -1.583 17.632 28.041 1.00 84.56 217 ASN A C 1
ATOM 1731 O O . ASN A 1 217 ? -1.023 18.417 28.808 1.00 84.56 217 ASN A O 1
ATOM 1735 N N . ILE A 1 218 ? -1.187 17.509 26.773 1.00 89.31 218 ILE A N 1
ATOM 1736 C CA . ILE A 1 218 ? -0.080 18.266 26.173 1.00 89.31 218 ILE A CA 1
ATOM 1737 C C . ILE A 1 218 ? -0.603 19.054 24.965 1.00 89.31 218 ILE A C 1
ATOM 1739 O O . ILE A 1 218 ? -1.575 18.662 24.331 1.00 89.31 218 ILE A O 1
ATOM 1743 N N . ASN A 1 219 ? 0.055 20.169 24.626 1.00 91.94 219 ASN A N 1
ATOM 1744 C CA . ASN A 1 219 ? -0.213 20.899 23.385 1.00 91.94 219 ASN A CA 1
ATOM 1745 C C . ASN A 1 219 ? -0.211 19.942 22.177 1.00 91.94 219 ASN A C 1
ATOM 1747 O O . ASN A 1 219 ? 0.735 19.171 21.994 1.00 91.94 219 ASN A O 1
ATOM 1751 N N . GLU A 1 220 ? -1.235 20.046 21.334 1.00 87.88 220 GLU A N 1
ATOM 1752 C CA . GLU A 1 220 ? -1.468 19.212 20.154 1.00 87.88 220 GLU A CA 1
ATOM 1753 C C . GLU A 1 220 ? -0.234 19.115 19.242 1.00 87.88 220 GLU A C 1
ATOM 1755 O O . GLU A 1 220 ? 0.137 18.024 18.812 1.00 87.88 220 GLU A O 1
ATOM 1760 N N . VAL A 1 221 ? 0.483 20.226 19.032 1.00 90.56 221 VAL A N 1
ATOM 1761 C CA . VAL A 1 221 ? 1.703 20.250 18.202 1.00 90.56 221 VAL A CA 1
ATOM 1762 C C . VAL A 1 221 ? 2.820 19.396 18.809 1.00 90.56 221 VAL A C 1
ATOM 1764 O O . VAL A 1 221 ? 3.525 18.679 18.099 1.00 90.56 221 VAL A O 1
ATOM 1767 N N . ILE A 1 222 ? 2.985 19.451 20.132 1.00 90.94 222 ILE A N 1
ATOM 1768 C CA . ILE A 1 222 ? 4.010 18.675 20.840 1.00 90.94 222 ILE A CA 1
ATOM 1769 C C . ILE A 1 222 ? 3.608 17.197 20.875 1.00 90.94 222 ILE A C 1
ATOM 1771 O O . ILE A 1 222 ? 4.457 16.338 20.637 1.00 90.94 222 ILE A O 1
ATOM 1775 N N . SER A 1 223 ? 2.325 16.900 21.105 1.00 88.31 223 SER A N 1
ATOM 1776 C CA . SER A 1 223 ? 1.786 15.538 21.024 1.00 88.31 223 SER A CA 1
ATOM 1777 C C . SER A 1 223 ? 2.038 14.929 19.641 1.00 88.31 223 SER A C 1
ATOM 1779 O O . SER A 1 223 ? 2.578 13.829 19.542 1.00 88.31 223 SER A O 1
ATOM 1781 N N . PHE A 1 224 ? 1.745 15.672 18.571 1.00 89.75 224 PHE A N 1
ATOM 1782 C CA . PHE A 1 224 ? 1.992 15.247 17.193 1.00 89.75 224 PHE A CA 1
ATOM 1783 C C . PHE A 1 224 ? 3.474 14.953 16.919 1.00 89.75 224 PHE A C 1
ATOM 1785 O O . PHE A 1 224 ? 3.813 13.895 16.374 1.00 89.75 224 PHE A O 1
ATOM 1792 N N . LEU A 1 225 ? 4.368 15.868 17.315 1.00 91.38 225 LEU A N 1
ATOM 1793 C CA . LEU A 1 225 ? 5.811 15.701 17.130 1.00 91.38 225 LEU A CA 1
ATOM 1794 C C . LEU A 1 225 ? 6.337 14.483 17.891 1.00 91.38 225 LEU A C 1
ATOM 1796 O O . LEU A 1 225 ? 7.118 13.712 17.331 1.00 91.38 225 LEU A O 1
ATOM 1800 N N . LEU A 1 226 ? 5.898 14.276 19.135 1.00 90.81 226 LEU A N 1
ATOM 1801 C CA . LEU A 1 226 ? 6.285 13.112 19.932 1.00 90.81 226 LEU A CA 1
ATOM 1802 C C . LEU A 1 226 ? 5.758 11.816 19.316 1.00 90.81 226 LEU A C 1
ATOM 1804 O O . LEU A 1 226 ? 6.541 10.891 19.109 1.00 90.81 226 LEU A O 1
ATOM 1808 N N . SER A 1 227 ? 4.474 11.769 18.957 1.00 89.69 227 SER A N 1
ATOM 1809 C CA . SER A 1 227 ? 3.830 10.597 18.353 1.00 89.69 227 SER A CA 1
ATOM 1810 C C . SER A 1 227 ? 4.543 10.156 17.074 1.00 89.69 227 SER A C 1
ATOM 1812 O O . SER A 1 227 ? 4.944 8.996 16.929 1.00 89.69 227 SER A O 1
ATOM 1814 N N . THR A 1 228 ? 4.828 11.113 16.189 1.00 90.38 228 THR A N 1
ATOM 1815 C CA . THR A 1 228 ? 5.568 10.872 14.946 1.00 90.38 228 THR A CA 1
ATOM 1816 C C . THR A 1 228 ? 7.002 10.422 15.224 1.00 90.38 228 THR A C 1
ATOM 1818 O O . THR A 1 228 ? 7.451 9.411 14.684 1.00 90.38 228 THR A O 1
ATOM 1821 N N . THR A 1 229 ? 7.728 11.136 16.091 1.00 91.81 229 THR A N 1
ATOM 1822 C CA . THR A 1 229 ? 9.146 10.857 16.372 1.00 91.81 229 THR A CA 1
ATOM 1823 C C . THR A 1 229 ? 9.333 9.480 17.000 1.00 91.81 229 THR A C 1
ATOM 1825 O O . THR A 1 229 ? 10.194 8.719 16.561 1.00 91.81 229 THR A O 1
ATOM 1828 N N . VAL A 1 230 ? 8.507 9.130 17.989 1.00 92.94 230 VAL A N 1
ATOM 1829 C CA . VAL A 1 230 ? 8.549 7.829 18.671 1.00 92.94 230 VAL A CA 1
ATOM 1830 C C . VAL A 1 230 ? 8.291 6.699 17.674 1.00 92.94 230 VAL A C 1
ATOM 1832 O O . VAL A 1 230 ? 9.054 5.733 17.617 1.00 92.94 230 VAL A O 1
ATOM 1835 N N . SER A 1 231 ? 7.274 6.852 16.828 1.00 90.38 231 SER A N 1
ATOM 1836 C CA . SER A 1 231 ? 6.908 5.859 15.814 1.00 90.38 231 SER A CA 1
ATOM 1837 C C . SER A 1 231 ? 8.012 5.647 14.778 1.00 90.38 231 SER A C 1
ATOM 1839 O O . SER A 1 231 ? 8.373 4.508 14.477 1.00 90.38 231 SER A O 1
ATOM 1841 N N . VAL A 1 232 ? 8.602 6.740 14.279 1.00 90.88 232 VAL A N 1
ATOM 1842 C CA . VAL A 1 232 ? 9.724 6.701 13.328 1.00 90.88 232 VAL A CA 1
ATOM 1843 C C . VAL A 1 232 ? 10.964 6.059 13.962 1.00 90.88 232 VAL A C 1
ATOM 1845 O O . VAL A 1 232 ? 11.642 5.248 13.328 1.00 90.88 232 VAL A O 1
ATOM 1848 N N . LEU A 1 233 ? 11.254 6.357 15.229 1.00 92.62 233 LEU A N 1
ATOM 1849 C CA . LEU A 1 233 ? 12.386 5.763 15.943 1.00 92.62 233 LEU A CA 1
ATOM 1850 C C . LEU A 1 233 ? 12.200 4.247 16.106 1.00 92.62 233 LEU A C 1
ATOM 1852 O O . LEU A 1 233 ? 13.137 3.485 15.848 1.00 92.62 233 LEU A O 1
ATOM 1856 N N . PHE A 1 234 ? 10.992 3.791 16.451 1.00 91.81 234 PHE A N 1
ATOM 1857 C CA . PHE A 1 234 ? 10.692 2.363 16.558 1.00 91.81 234 PHE A CA 1
ATOM 1858 C C . PHE A 1 234 ? 10.889 1.621 15.237 1.00 91.81 234 PHE A C 1
ATOM 1860 O O . PHE A 1 234 ? 11.574 0.595 15.226 1.00 91.81 234 PHE A O 1
ATOM 1867 N N . ILE A 1 235 ? 10.371 2.137 14.119 1.00 89.75 235 ILE A N 1
ATOM 1868 C CA . ILE A 1 235 ? 10.546 1.462 12.826 1.00 89.75 235 ILE A CA 1
ATOM 1869 C C . ILE A 1 235 ? 12.019 1.443 12.393 1.00 89.75 235 ILE A C 1
ATOM 1871 O O . ILE A 1 235 ? 12.501 0.403 11.950 1.00 89.75 235 ILE A O 1
ATOM 1875 N N . ILE A 1 236 ? 12.786 2.518 12.622 1.00 89.88 236 ILE A N 1
ATOM 1876 C CA . ILE A 1 236 ? 14.237 2.537 12.352 1.00 89.88 236 ILE A CA 1
ATOM 1877 C C . ILE A 1 236 ? 14.967 1.494 13.213 1.00 89.88 236 ILE A C 1
ATOM 1879 O O . ILE A 1 236 ? 15.870 0.802 12.734 1.00 89.88 236 ILE A O 1
ATOM 1883 N N . SER A 1 237 ? 14.585 1.359 14.485 1.00 90.19 237 SER A N 1
ATOM 1884 C CA . SER A 1 237 ? 15.140 0.348 15.393 1.00 90.19 237 SER A CA 1
ATOM 1885 C C . SER A 1 237 ? 14.873 -1.071 14.880 1.00 90.19 237 SER A C 1
ATOM 1887 O O . SER A 1 237 ? 15.784 -1.904 14.828 1.00 90.19 237 SER A O 1
ATOM 1889 N N . VAL A 1 238 ? 13.646 -1.330 14.421 1.00 88.62 238 VAL A N 1
ATOM 1890 C CA . VAL A 1 238 ? 13.247 -2.612 13.835 1.00 88.62 238 VAL A CA 1
ATOM 1891 C C . VAL A 1 238 ? 14.011 -2.895 12.542 1.00 88.62 238 VAL A C 1
ATOM 1893 O O . VAL A 1 238 ? 14.579 -3.978 12.409 1.00 88.62 238 VAL A O 1
ATOM 1896 N N . GLN A 1 239 ? 14.122 -1.924 11.632 1.00 85.38 239 GLN A N 1
ATOM 1897 C CA . GLN A 1 239 ? 14.891 -2.059 10.391 1.00 85.38 239 GLN A CA 1
ATOM 1898 C C . GLN A 1 239 ? 16.339 -2.476 10.660 1.00 85.38 239 GLN A C 1
ATOM 1900 O O . GLN A 1 239 ? 16.830 -3.436 10.066 1.00 85.38 239 GLN A O 1
ATOM 1905 N N . LYS A 1 240 ? 17.013 -1.814 11.611 1.00 85.31 240 LYS A N 1
ATOM 1906 C CA . LYS A 1 240 ? 18.399 -2.144 11.980 1.00 85.31 240 LYS A CA 1
ATOM 1907 C C . LYS A 1 240 ? 18.545 -3.574 12.502 1.00 85.31 240 LYS A C 1
ATOM 1909 O O . LYS A 1 240 ? 19.559 -4.212 12.232 1.00 85.31 240 LYS A O 1
ATOM 1914 N N . ARG A 1 241 ? 17.547 -4.096 13.222 1.00 84.88 241 ARG A N 1
ATOM 1915 C CA . ARG A 1 241 ? 17.556 -5.479 13.729 1.00 84.88 241 ARG A CA 1
ATOM 1916 C C . ARG A 1 241 ? 17.196 -6.506 12.655 1.00 84.88 241 ARG A C 1
ATOM 1918 O O . ARG A 1 241 ? 17.807 -7.571 12.611 1.00 84.88 241 ARG A O 1
ATOM 1925 N N . LEU A 1 242 ? 16.258 -6.189 11.763 1.00 78.06 242 LEU A N 1
ATOM 1926 C CA . LEU A 1 242 ? 15.791 -7.091 10.705 1.00 78.06 242 LEU A CA 1
ATOM 1927 C C . LEU A 1 242 ? 16.860 -7.408 9.650 1.00 78.06 242 LEU A C 1
ATOM 1929 O O . LEU A 1 242 ? 16.784 -8.460 9.016 1.00 78.06 242 LEU A O 1
ATOM 1933 N N . ILE A 1 243 ? 17.884 -6.560 9.495 1.00 70.94 243 ILE A N 1
ATOM 1934 C CA . ILE A 1 243 ? 19.035 -6.825 8.611 1.00 70.94 243 ILE A CA 1
ATOM 1935 C C . ILE A 1 243 ? 19.725 -8.153 8.966 1.00 70.94 243 ILE A C 1
ATOM 1937 O O . ILE A 1 243 ? 20.155 -8.872 8.060 1.00 70.94 243 ILE A O 1
ATOM 1941 N N . PHE A 1 244 ? 19.768 -8.500 10.255 1.00 68.69 244 PHE A N 1
ATOM 1942 C CA . PHE A 1 244 ? 20.410 -9.711 10.776 1.00 68.69 244 PHE A CA 1
ATOM 1943 C C . PHE A 1 244 ? 19.496 -10.945 10.782 1.00 68.69 244 PHE A C 1
ATOM 1945 O O . PHE A 1 244 ? 19.929 -12.029 11.165 1.00 68.69 244 PHE A O 1
ATOM 1952 N N . SER A 1 245 ? 18.235 -10.806 10.368 1.00 72.69 245 SER A N 1
ATOM 1953 C CA . SER A 1 245 ? 17.282 -11.914 10.375 1.00 72.69 245 SER A CA 1
ATOM 1954 C C . SER A 1 245 ? 17.437 -12.809 9.139 1.00 72.69 245 SER A C 1
ATOM 1956 O O . SER A 1 245 ? 17.522 -12.325 8.005 1.00 72.69 245 SER A O 1
ATOM 1958 N N . CYS A 1 246 ? 17.417 -14.129 9.348 1.00 64.88 246 CYS A N 1
ATOM 1959 C CA . CYS A 1 246 ? 17.448 -15.148 8.293 1.00 64.88 246 CYS A CA 1
ATOM 1960 C C . CYS A 1 246 ? 16.065 -15.309 7.637 1.00 64.88 246 CYS A C 1
ATOM 1962 O O . CYS A 1 246 ? 15.427 -16.353 7.739 1.00 64.88 246 CYS A O 1
ATOM 1964 N N . THR A 1 247 ? 15.571 -14.254 6.988 1.00 69.38 247 THR A N 1
ATOM 1965 C CA . THR A 1 247 ? 14.284 -14.272 6.273 1.00 69.38 247 THR A CA 1
ATOM 1966 C C . THR A 1 247 ? 14.459 -14.557 4.784 1.00 69.38 247 THR A C 1
ATOM 1968 O O . THR A 1 247 ? 15.450 -14.157 4.169 1.00 69.38 247 THR A O 1
ATOM 1971 N N . SER A 1 248 ? 13.474 -15.243 4.192 1.00 71.12 248 SER A N 1
ATOM 1972 C CA . SER A 1 248 ? 13.422 -15.497 2.747 1.00 71.12 248 SER A CA 1
ATOM 1973 C C . SER A 1 248 ? 13.383 -14.187 1.946 1.00 71.12 248 SER A C 1
ATOM 1975 O O . SER A 1 248 ? 12.825 -13.183 2.395 1.00 71.12 248 SER A O 1
ATOM 1977 N N . GLN A 1 249 ? 13.943 -14.197 0.732 1.00 67.81 249 GLN A N 1
ATOM 1978 C CA . GLN A 1 249 ? 14.086 -13.011 -0.125 1.00 67.81 249 GLN A CA 1
ATOM 1979 C C . GLN A 1 249 ? 12.755 -12.316 -0.468 1.00 67.81 249 GLN A C 1
ATOM 1981 O O . GLN A 1 249 ? 12.760 -11.112 -0.721 1.00 67.81 249 GLN A O 1
ATOM 1986 N N . GLY A 1 250 ? 11.630 -13.043 -0.458 1.00 66.31 250 GLY A N 1
ATOM 1987 C CA . GLY A 1 250 ? 10.292 -12.482 -0.700 1.00 66.31 250 GLY A CA 1
ATOM 1988 C C . GLY A 1 250 ? 9.653 -11.797 0.517 1.00 66.31 250 GLY A C 1
ATOM 1989 O O . GLY A 1 250 ? 8.774 -10.955 0.356 1.00 66.31 250 GLY A O 1
ATOM 1990 N N . ILE A 1 251 ? 10.114 -12.124 1.728 1.00 74.06 251 ILE A N 1
ATOM 1991 C CA . ILE A 1 251 ? 9.595 -11.586 3.000 1.00 74.06 251 ILE A CA 1
ATOM 1992 C C . ILE A 1 251 ? 10.457 -10.411 3.491 1.00 74.06 251 ILE A C 1
ATOM 1994 O O . ILE A 1 251 ? 9.988 -9.540 4.221 1.00 74.06 251 ILE A O 1
ATOM 1998 N N . LYS A 1 252 ? 11.727 -10.364 3.082 1.00 75.12 252 LYS A N 1
ATOM 1999 C CA . LYS A 1 252 ? 12.701 -9.368 3.535 1.00 75.12 252 LYS A CA 1
ATOM 2000 C C . LYS A 1 252 ? 12.333 -7.940 3.087 1.00 75.12 252 LYS A C 1
ATOM 2002 O O . LYS A 1 252 ? 11.893 -7.737 1.958 1.00 75.12 252 LYS A O 1
ATOM 2007 N N . LYS A 1 253 ? 12.643 -6.947 3.934 1.00 81.62 253 LYS A N 1
ATOM 2008 C CA . LYS A 1 253 ? 12.423 -5.494 3.745 1.00 81.62 253 LYS A CA 1
ATOM 2009 C C . LYS A 1 253 ? 10.962 -5.064 3.899 1.00 81.62 253 LYS A C 1
ATOM 2011 O O . LYS A 1 253 ? 10.377 -5.331 4.942 1.00 81.62 253 LYS A O 1
ATOM 2016 N N . ILE A 1 254 ? 10.381 -4.409 2.885 1.00 81.50 254 ILE A N 1
ATOM 2017 C CA . ILE A 1 254 ? 9.050 -3.784 2.942 1.00 81.50 254 ILE A CA 1
ATOM 2018 C C . ILE A 1 254 ? 7.989 -4.711 3.553 1.00 81.50 254 ILE A C 1
ATOM 2020 O O . ILE A 1 254 ? 7.323 -4.260 4.480 1.00 81.50 254 ILE A O 1
ATOM 2024 N N . PRO A 1 255 ? 7.843 -5.986 3.138 1.00 84.94 255 PRO A N 1
ATOM 2025 C CA . PRO A 1 255 ? 6.794 -6.846 3.680 1.00 84.94 255 PRO A CA 1
ATOM 2026 C C . PRO A 1 255 ? 6.886 -7.017 5.204 1.00 84.94 255 PRO A C 1
ATOM 2028 O O . PRO A 1 255 ? 5.941 -6.702 5.923 1.00 84.94 255 PRO A O 1
ATOM 2031 N N . ILE A 1 256 ? 8.040 -7.450 5.719 1.00 87.12 256 ILE A N 1
ATOM 2032 C CA . ILE A 1 256 ? 8.235 -7.663 7.161 1.00 87.12 256 ILE A CA 1
ATOM 2033 C C . ILE A 1 256 ? 8.261 -6.357 7.969 1.00 87.12 256 ILE A C 1
ATOM 2035 O O . ILE A 1 256 ? 7.821 -6.331 9.119 1.00 87.12 256 ILE A O 1
ATOM 2039 N N . GLU A 1 257 ? 8.737 -5.262 7.376 1.00 89.31 257 GLU A N 1
ATOM 2040 C CA . GLU A 1 257 ? 8.745 -3.941 8.010 1.00 89.31 257 GLU A CA 1
ATOM 2041 C C . GLU A 1 257 ? 7.319 -3.385 8.168 1.00 89.31 257 GLU A C 1
ATOM 2043 O O . GLU A 1 257 ? 7.003 -2.842 9.224 1.00 89.31 257 GLU A O 1
ATOM 2048 N N . LEU A 1 258 ? 6.425 -3.603 7.193 1.00 91.25 258 LEU A N 1
ATOM 2049 C CA . LEU A 1 258 ? 5.007 -3.232 7.306 1.00 91.25 258 LEU A CA 1
ATOM 2050 C C . LEU A 1 258 ? 4.273 -4.081 8.348 1.00 91.25 258 LEU A C 1
ATOM 2052 O O . LEU A 1 258 ? 3.540 -3.525 9.162 1.00 91.25 258 LEU A O 1
ATOM 2056 N N . VAL A 1 259 ? 4.521 -5.398 8.397 1.00 92.06 259 VAL A N 1
ATOM 2057 C CA . VAL A 1 259 ? 3.970 -6.248 9.471 1.00 92.06 259 VAL A CA 1
ATOM 2058 C C . VAL A 1 259 ? 4.423 -5.739 10.841 1.00 92.06 259 VAL A C 1
ATOM 2060 O O . VAL A 1 259 ? 3.615 -5.595 11.757 1.00 92.06 259 VAL A O 1
ATOM 2063 N N . SER A 1 260 ? 5.711 -5.415 10.976 1.00 91.88 260 SER A N 1
ATOM 2064 C CA . SER A 1 260 ? 6.255 -4.871 12.222 1.00 91.88 260 SER A CA 1
ATOM 2065 C C . SER A 1 260 ? 5.606 -3.540 12.588 1.00 91.88 260 SER A C 1
ATOM 2067 O O . SER A 1 260 ? 5.306 -3.310 13.757 1.00 91.88 260 SER A O 1
ATOM 2069 N N . MET A 1 261 ? 5.336 -2.685 11.597 1.00 92.88 261 MET A N 1
ATOM 2070 C CA . MET A 1 261 ? 4.638 -1.425 11.822 1.00 92.88 261 MET A CA 1
ATOM 2071 C C . MET A 1 261 ? 3.210 -1.639 12.329 1.00 92.88 261 MET A C 1
ATOM 2073 O O . MET A 1 261 ? 2.789 -0.937 13.242 1.00 92.88 261 MET A O 1
ATOM 2077 N N . GLY A 1 262 ? 2.496 -2.649 11.823 1.00 90.69 262 GLY A N 1
ATOM 2078 C CA . GLY A 1 262 ? 1.191 -3.042 12.360 1.00 90.69 262 GLY A CA 1
ATOM 2079 C C . GLY A 1 262 ? 1.255 -3.360 13.857 1.00 90.69 262 GLY A C 1
ATOM 2080 O O . GLY A 1 262 ? 0.462 -2.832 14.635 1.00 90.69 262 GLY A O 1
ATOM 2081 N N . PHE A 1 263 ? 2.254 -4.137 14.291 1.00 92.31 263 PHE A N 1
ATOM 2082 C CA . PHE A 1 263 ? 2.468 -4.412 15.717 1.00 92.31 263 PHE A CA 1
ATOM 2083 C C . PHE A 1 263 ? 2.852 -3.165 16.521 1.00 92.31 263 PHE A C 1
ATOM 2085 O O . PHE A 1 263 ? 2.346 -2.986 17.625 1.00 92.31 263 PHE A O 1
ATOM 2092 N N . ILE A 1 264 ? 3.701 -2.286 15.977 1.00 91.81 264 ILE A N 1
ATOM 2093 C CA . ILE A 1 264 ? 4.059 -1.016 16.626 1.00 91.81 264 ILE A CA 1
ATOM 2094 C C . ILE A 1 264 ? 2.806 -0.158 16.839 1.00 91.81 264 ILE A C 1
ATOM 2096 O O . ILE A 1 264 ? 2.581 0.303 17.953 1.00 91.81 264 ILE A O 1
ATOM 2100 N N . TYR A 1 265 ? 1.961 0.009 15.816 1.00 90.25 265 TYR A N 1
ATOM 2101 C CA . TYR A 1 265 ? 0.696 0.741 15.940 1.00 90.25 265 TYR A CA 1
ATOM 2102 C C . TYR A 1 265 ? -0.229 0.113 16.979 1.00 90.25 265 TYR A C 1
ATOM 2104 O O . TYR A 1 265 ? -0.856 0.834 17.746 1.00 90.25 265 TYR A O 1
ATOM 2112 N N . MET A 1 266 ? -0.314 -1.218 17.019 1.00 90.69 266 MET A N 1
ATOM 2113 C CA . MET A 1 266 ? -1.144 -1.919 17.997 1.00 90.69 266 MET A CA 1
ATOM 2114 C C . MET A 1 266 ? -0.679 -1.652 19.431 1.00 90.69 266 MET A C 1
ATOM 2116 O O . MET A 1 266 ? -1.505 -1.397 20.300 1.00 90.69 266 MET A O 1
ATOM 2120 N N . ILE A 1 267 ? 0.636 -1.684 19.667 1.00 90.62 267 ILE A N 1
ATOM 2121 C CA . ILE A 1 267 ? 1.224 -1.410 20.981 1.00 90.62 267 ILE A CA 1
ATOM 2122 C C . ILE A 1 267 ? 1.024 0.057 21.353 1.00 90.62 267 ILE A C 1
ATOM 2124 O O . ILE A 1 267 ? 0.567 0.341 22.451 1.00 90.62 267 ILE A O 1
ATOM 2128 N N . LEU A 1 268 ? 1.341 0.985 20.448 1.00 88.56 268 LEU A N 1
ATOM 2129 C CA . LEU A 1 268 ? 1.256 2.418 20.723 1.00 88.56 268 LEU A CA 1
ATOM 2130 C C . LEU A 1 268 ? -0.179 2.892 20.953 1.00 88.56 268 LEU A C 1
ATOM 2132 O O . LEU A 1 268 ? -0.390 3.721 21.822 1.00 88.56 268 LEU A O 1
ATOM 2136 N N . LYS A 1 269 ? -1.156 2.344 20.222 1.00 84.81 269 LYS A N 1
ATOM 2137 C CA . LYS A 1 269 ? -2.575 2.697 20.374 1.00 84.81 269 LYS A CA 1
ATOM 2138 C C . LYS A 1 269 ? -3.197 2.167 21.673 1.00 84.81 269 LYS A C 1
ATOM 2140 O O . LYS A 1 269 ? -4.281 2.595 22.050 1.00 84.81 269 LYS A O 1
ATOM 2145 N N . ALA A 1 270 ? -2.560 1.193 22.323 1.00 79.06 270 ALA A N 1
ATOM 2146 C CA . ALA A 1 270 ? -3.031 0.664 23.599 1.00 79.06 270 ALA A CA 1
ATOM 2147 C C . ALA A 1 270 ? -2.727 1.595 24.790 1.00 79.06 270 ALA A C 1
ATOM 2149 O O . ALA A 1 270 ? -3.241 1.342 25.880 1.00 79.06 270 ALA A O 1
ATOM 2150 N N . PHE A 1 271 ? -1.896 2.622 24.588 1.00 65.00 271 PHE A N 1
ATOM 2151 C CA . PHE A 1 271 ? -1.541 3.644 25.575 1.00 65.00 271 PHE A CA 1
ATOM 2152 C C . PHE A 1 271 ? -2.274 4.953 25.291 1.00 65.00 271 PHE A C 1
ATOM 2154 O O . PHE A 1 271 ? -2.608 5.630 26.287 1.00 65.00 271 PHE A O 1
#